Protein AF-A0A942ATY9-F1 (afdb_monomer)

Radius of gyration: 23.4 Å; Cα contacts (8 Å, |Δi|>4): 385; chains: 1; bounding box: 47×31×76 Å

Mean predicted aligned error: 11.95 Å

pLDDT: mean 79.56, std 12.33, range [40.34, 96.56]

Sequence (212 aa):
MYTIIRFAFCIIAAIAVLALCKPVRKWFFALNRGLKLILFVGFCGILPLVLLCVSPESDLVRFKTPEEAYHYLNGHAYDDIIYGADSALALAVTQEGVVSTTLLHGQEAEWYISKPSKSTFSASAAIGEICIDRLSIPEITGSYWSVMDVWGEIGAERSVALNGVAPAFQTSVTFQATGSEGQYWFFYLENVPTEVRLTVDGEDFGNAEVRE

Secondary structure (DSSP, 8-state):
-HHHHHHHHHHHHHHHHHHH-HHHHHHHHHS-HHHHHHHHHIIIIIHHHHHHHS-THHHH--BSSHHHHHHHT-TTS-SEEEE-SSEEEEEEEETTEEEEEEEEEEETTEEEE-S------EEEEEETTEEEEEE--TTSSSEEEEEEESS-SS-TTS-EEETTBPPSEEEEEE-TTTSSEEEEEEEEESS--SEEEEEETTEEEEEEEPP-

Structure (mmCIF, N/CA/C/O backbone):
data_AF-A0A942ATY9-F1
#
_entry.id   AF-A0A942ATY9-F1
#
loop_
_atom_site.group_PDB
_atom_site.id
_atom_site.type_symbol
_atom_site.label_atom_id
_atom_site.label_alt_id
_atom_site.label_comp_id
_atom_site.label_asym_id
_atom_site.label_entity_id
_atom_site.label_seq_id
_atom_site.pdbx_PDB_ins_code
_atom_site.Cartn_x
_atom_site.Cartn_y
_atom_site.Cartn_z
_atom_site.occupancy
_atom_site.B_iso_or_equiv
_atom_site.auth_seq_id
_atom_site.auth_comp_id
_atom_site.auth_asym_id
_atom_site.auth_atom_id
_atom_site.pdbx_PDB_model_num
ATOM 1 N N . MET A 1 1 ? -3.593 13.174 18.519 1.00 40.34 1 MET A N 1
ATOM 2 C CA . MET A 1 1 ? -4.829 13.893 18.921 1.00 40.34 1 MET A CA 1
ATOM 3 C C . MET A 1 1 ? -5.928 12.935 19.397 1.00 40.34 1 MET A C 1
ATOM 5 O O . MET A 1 1 ? -6.457 13.141 20.483 1.00 40.34 1 MET A O 1
ATOM 9 N N . TYR A 1 2 ? -6.200 11.837 18.678 1.00 51.31 2 TYR A N 1
ATOM 10 C CA . TYR A 1 2 ? -7.220 10.836 19.044 1.00 51.31 2 TYR A CA 1
ATOM 11 C C . TYR A 1 2 ? -6.996 10.112 20.389 1.00 51.31 2 TYR A C 1
ATOM 13 O O . TYR A 1 2 ? -7.954 9.867 21.117 1.00 51.31 2 TYR A O 1
ATOM 21 N N . THR A 1 3 ? -5.749 9.842 20.791 1.00 51.06 3 THR A N 1
ATOM 22 C CA . THR A 1 3 ? -5.426 9.164 22.065 1.00 51.06 3 THR A CA 1
ATOM 23 C C . THR A 1 3 ? -5.882 9.943 23.301 1.00 51.06 3 THR A C 1
ATOM 25 O O . THR A 1 3 ? -6.403 9.364 24.252 1.00 51.06 3 THR A O 1
ATOM 28 N N . ILE A 1 4 ? -5.729 11.270 23.276 1.00 58.41 4 ILE A N 1
ATOM 29 C CA . ILE A 1 4 ? -6.122 12.157 24.382 1.00 58.41 4 ILE A CA 1
ATOM 30 C C . ILE A 1 4 ? -7.652 12.212 24.493 1.00 58.41 4 ILE A C 1
ATOM 32 O O . ILE A 1 4 ? -8.192 12.165 25.596 1.00 58.41 4 ILE A O 1
ATOM 36 N N . ILE A 1 5 ? -8.354 12.233 23.354 1.00 62.94 5 ILE A N 1
ATOM 37 C CA . ILE A 1 5 ? -9.824 12.213 23.298 1.00 62.94 5 ILE A CA 1
ATOM 38 C C . ILE A 1 5 ? -10.368 10.880 23.842 1.00 62.94 5 ILE A C 1
ATOM 40 O O . ILE A 1 5 ? -11.276 10.885 24.674 1.00 62.94 5 ILE A O 1
ATOM 44 N N . ARG A 1 6 ? -9.772 9.740 23.456 1.00 58.97 6 ARG A N 1
ATOM 45 C CA . ARG A 1 6 ? -10.136 8.405 23.978 1.00 58.97 6 ARG A CA 1
ATOM 46 C C . ARG A 1 6 ? -9.933 8.302 25.493 1.00 58.97 6 ARG A C 1
ATOM 48 O O . ARG A 1 6 ? -10.795 7.777 26.199 1.00 58.97 6 ARG A O 1
ATOM 55 N N . PHE A 1 7 ? -8.826 8.846 25.999 1.00 66.06 7 PHE A N 1
ATOM 56 C CA . PHE A 1 7 ? -8.532 8.884 27.432 1.00 66.06 7 PHE A CA 1
ATOM 57 C C . PHE A 1 7 ? -9.553 9.733 28.204 1.00 66.06 7 PHE A C 1
ATOM 59 O O . PHE A 1 7 ? -10.095 9.284 29.217 1.00 66.06 7 PHE A O 1
ATOM 66 N N . ALA A 1 8 ? -9.885 10.919 27.686 1.00 67.94 8 ALA A N 1
ATOM 67 C CA . ALA A 1 8 ? -10.899 11.787 28.276 1.00 67.94 8 ALA A CA 1
ATOM 68 C C . ALA A 1 8 ? -12.282 11.114 28.311 1.00 67.94 8 ALA A C 1
ATOM 70 O O . ALA A 1 8 ? -12.947 11.146 29.345 1.00 67.94 8 ALA A O 1
ATOM 71 N N . PHE A 1 9 ? -12.691 10.439 27.230 1.00 71.19 9 PHE A N 1
ATOM 72 C CA . PHE A 1 9 ? -13.975 9.735 27.172 1.00 71.19 9 PHE A CA 1
ATOM 73 C C . PHE A 1 9 ? -14.076 8.609 28.211 1.00 71.19 9 PHE A C 1
ATOM 75 O O . PHE A 1 9 ? -15.081 8.516 28.913 1.00 71.19 9 PHE A O 1
ATOM 82 N N . CYS A 1 10 ? -13.028 7.794 28.376 1.00 70.38 10 CYS A N 1
ATOM 83 C CA . CYS A 1 10 ? -13.026 6.703 29.357 1.00 70.38 10 CYS A CA 1
ATOM 84 C C . CYS A 1 10 ? -13.129 7.215 30.800 1.00 70.38 10 CYS A C 1
ATOM 86 O O . CYS A 1 10 ? -13.866 6.647 31.607 1.00 70.38 10 CYS A O 1
ATOM 88 N N . ILE A 1 11 ? -12.436 8.314 31.117 1.00 74.25 11 ILE A N 1
ATOM 89 C CA . ILE A 1 11 ? -12.531 8.965 32.429 1.00 74.25 11 ILE A CA 1
ATOM 90 C C . ILE A 1 11 ? -13.945 9.507 32.654 1.00 74.25 11 ILE A C 1
ATOM 92 O O . ILE A 1 11 ? -14.532 9.263 33.708 1.00 74.25 11 ILE A O 1
ATOM 96 N N . ILE A 1 12 ? -14.516 10.198 31.664 1.00 77.38 12 ILE A N 1
ATOM 97 C CA . ILE A 1 12 ? -15.872 10.755 31.752 1.00 77.38 12 ILE A CA 1
ATOM 98 C C . ILE A 1 12 ? -16.904 9.636 31.932 1.00 77.38 12 ILE A C 1
ATOM 100 O O . ILE A 1 12 ? -17.754 9.738 32.814 1.00 77.38 12 ILE A O 1
ATOM 104 N N . ALA A 1 13 ? -16.805 8.547 31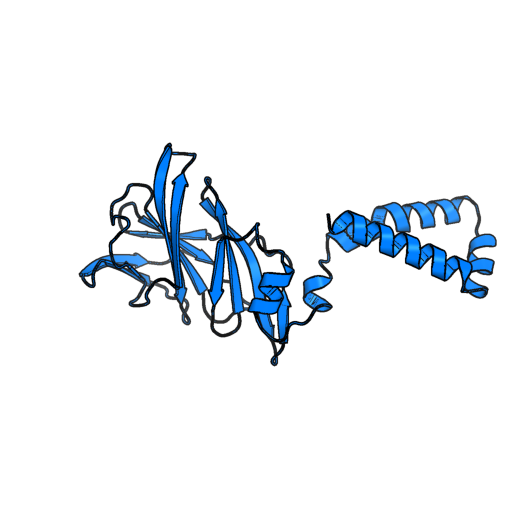.166 1.00 76.88 13 ALA A N 1
ATOM 105 C CA . ALA A 1 13 ? -17.691 7.394 31.283 1.00 76.88 13 ALA A CA 1
ATOM 106 C C . ALA A 1 13 ? -17.577 6.722 32.662 1.00 76.88 13 ALA A C 1
ATOM 108 O O . ALA A 1 13 ? -18.594 6.421 33.285 1.00 76.88 13 ALA A O 1
ATOM 109 N N . ALA A 1 14 ? -16.360 6.549 33.189 1.00 74.38 14 ALA A N 1
ATOM 110 C CA . ALA A 1 14 ? -16.144 5.983 34.520 1.00 74.38 14 ALA A CA 1
ATOM 111 C C . ALA A 1 14 ? -16.734 6.866 35.631 1.00 74.38 14 ALA A C 1
ATOM 113 O O . ALA A 1 14 ? -17.415 6.363 36.529 1.00 74.38 14 ALA A O 1
ATOM 114 N N . ILE A 1 15 ? -16.534 8.186 35.547 1.00 79.75 15 ILE A N 1
ATOM 115 C CA . ILE A 1 15 ? -17.129 9.156 36.476 1.00 79.75 15 ILE A CA 1
ATOM 116 C C . ILE A 1 15 ? -18.658 9.126 36.365 1.00 79.75 15 ILE A C 1
ATOM 118 O O . ILE A 1 15 ? -19.340 9.101 37.390 1.00 79.75 15 ILE A O 1
ATOM 122 N N . ALA A 1 16 ? -19.206 9.072 35.148 1.00 78.88 16 ALA A N 1
ATOM 123 C CA . ALA A 1 16 ? -20.643 9.009 34.909 1.00 78.88 16 ALA A CA 1
ATOM 124 C C . ALA A 1 16 ? -21.263 7.730 35.493 1.00 78.88 16 ALA A C 1
ATOM 126 O O . ALA A 1 16 ? -22.265 7.812 36.201 1.00 78.88 16 ALA A O 1
ATOM 127 N N . VAL A 1 17 ? -20.646 6.561 35.291 1.00 80.25 17 VAL A N 1
ATOM 128 C CA . VAL A 1 17 ? -21.098 5.289 35.883 1.00 80.25 17 VAL A CA 1
ATOM 129 C C . VAL A 1 17 ? -21.047 5.347 37.411 1.00 80.25 17 VAL A C 1
ATOM 131 O O . VAL A 1 17 ? -21.998 4.932 38.076 1.00 80.25 17 VAL A O 1
ATOM 134 N N . LEU A 1 18 ? -19.983 5.915 37.985 1.00 80.06 18 LEU A N 1
ATOM 135 C CA . LEU A 1 18 ? -19.840 6.066 39.434 1.00 80.06 18 LEU A CA 1
ATOM 136 C C . LEU A 1 18 ? -20.859 7.055 40.033 1.00 80.06 18 LEU A C 1
ATOM 138 O O . LEU A 1 18 ? -21.325 6.863 41.159 1.00 80.06 18 LEU A O 1
ATOM 142 N N . ALA A 1 19 ? -21.217 8.106 39.293 1.00 77.56 19 ALA A N 1
ATOM 143 C CA . ALA A 1 19 ? -22.176 9.119 39.721 1.00 77.56 19 ALA A CA 1
ATOM 144 C C . ALA A 1 19 ? -23.634 8.648 39.579 1.00 77.56 19 ALA A C 1
ATOM 146 O O . ALA A 1 19 ? -24.437 8.846 40.496 1.00 77.56 19 ALA A O 1
ATOM 147 N N . LEU A 1 20 ? -23.968 8.013 38.452 1.00 82.56 20 LEU A N 1
ATOM 148 C CA . LEU A 1 20 ? -25.335 7.644 38.078 1.00 82.56 20 LEU A CA 1
ATOM 149 C C . LEU A 1 20 ? -25.753 6.281 38.649 1.00 82.56 20 LEU A C 1
ATOM 151 O O . LEU A 1 20 ? -26.921 6.086 38.994 1.00 82.56 20 LEU A O 1
ATOM 155 N N . CYS A 1 21 ? -24.819 5.341 38.821 1.00 83.38 21 CYS A N 1
ATOM 156 C CA . CYS A 1 21 ? -25.140 3.989 39.265 1.00 83.38 21 CYS A CA 1
ATOM 157 C C . CYS A 1 21 ? -24.983 3.841 40.791 1.00 83.38 21 CYS A C 1
ATOM 159 O O . CYS A 1 21 ? -23.911 3.542 41.323 1.00 83.38 21 CYS A O 1
ATOM 161 N N . LYS A 1 22 ? -26.094 4.021 41.525 1.00 79.00 22 LYS A N 1
ATOM 162 C CA . LYS A 1 22 ? -26.175 3.863 42.996 1.00 79.00 22 LYS A CA 1
ATOM 163 C C . LYS A 1 22 ? -25.501 2.595 43.562 1.00 79.00 22 LYS A C 1
ATOM 165 O O . LYS A 1 22 ? -24.808 2.737 44.575 1.00 79.00 22 LYS A O 1
ATOM 170 N N . PRO A 1 23 ? -25.684 1.382 42.999 1.00 81.94 23 PRO A N 1
ATOM 171 C CA . PRO A 1 23 ? -25.027 0.184 43.529 1.00 81.94 23 PRO A CA 1
ATOM 172 C C . PRO A 1 23 ? -23.502 0.243 43.376 1.00 81.94 23 PRO A C 1
ATOM 174 O O . PRO A 1 23 ? -22.788 -0.042 44.336 1.00 81.94 23 PRO A O 1
ATOM 177 N N . VAL A 1 24 ? -23.006 0.715 42.229 1.00 77.50 24 VAL A N 1
ATOM 178 C CA . VAL A 1 24 ? -21.567 0.883 41.961 1.00 77.50 24 VAL A CA 1
ATOM 179 C C . VAL A 1 24 ? -20.958 1.909 42.911 1.00 77.50 24 VAL A C 1
ATOM 181 O O . VAL A 1 24 ? -19.905 1.671 43.495 1.00 77.50 24 VAL A O 1
ATOM 184 N N . ARG A 1 25 ? -21.661 3.020 43.147 1.00 79.25 25 ARG A N 1
ATOM 185 C CA . ARG A 1 25 ? -21.238 4.054 44.092 1.00 79.25 25 ARG A CA 1
ATOM 186 C C . ARG A 1 25 ? -21.102 3.510 45.514 1.00 79.25 25 ARG A C 1
ATOM 188 O O . ARG A 1 25 ? -20.081 3.733 46.160 1.00 79.25 25 ARG A O 1
ATOM 195 N N . LYS A 1 26 ? -22.117 2.793 46.012 1.00 82.31 26 LYS A N 1
ATOM 196 C CA . LYS A 1 26 ? -22.085 2.188 47.356 1.00 82.31 26 LYS A CA 1
ATOM 197 C C . LYS A 1 26 ? -20.940 1.186 47.491 1.00 82.31 26 LYS A C 1
ATOM 199 O O . LYS A 1 26 ? -20.212 1.237 48.478 1.00 82.31 26 LYS A O 1
ATOM 204 N N . TRP A 1 27 ? -20.765 0.330 46.487 1.00 84.94 27 TRP A N 1
ATOM 205 C CA . TRP A 1 27 ? -19.675 -0.639 46.438 1.00 84.94 27 TRP A CA 1
ATOM 206 C C . TRP A 1 27 ? -18.303 0.048 46.447 1.00 84.94 27 TRP A C 1
ATOM 208 O O . TRP A 1 27 ? -17.463 -0.275 47.283 1.00 84.94 27 TRP A O 1
ATOM 218 N N . PHE A 1 28 ? -18.105 1.070 45.611 1.00 81.31 28 PHE A N 1
ATOM 219 C CA . PHE A 1 28 ? -16.841 1.798 45.538 1.00 81.31 28 PHE A CA 1
ATOM 220 C C . PHE A 1 28 ? -16.492 2.500 46.855 1.00 81.31 28 PHE A C 1
ATOM 222 O O . PHE A 1 28 ? -15.349 2.444 47.305 1.00 81.31 28 PHE A O 1
ATOM 229 N N . PHE A 1 29 ? -17.462 3.134 47.522 1.00 81.25 29 PHE A N 1
ATOM 230 C CA . PHE A 1 29 ? -17.205 3.777 48.813 1.00 81.25 29 PHE A CA 1
ATOM 231 C C . PHE A 1 29 ? -16.896 2.777 49.933 1.00 81.25 29 PHE A C 1
ATOM 233 O O . PHE A 1 29 ? -16.089 3.119 50.800 1.00 81.25 29 PHE A O 1
ATOM 240 N N . ALA A 1 30 ? -17.445 1.560 49.870 1.00 84.94 30 ALA A N 1
ATOM 241 C CA . ALA A 1 30 ? -17.182 0.478 50.820 1.00 84.94 30 ALA A CA 1
ATOM 242 C C . ALA A 1 30 ? -15.783 -0.155 50.679 1.00 84.94 30 ALA A C 1
ATOM 244 O O . ALA A 1 30 ? -15.355 -0.891 51.564 1.00 84.94 30 ALA A O 1
ATOM 245 N N . LEU A 1 31 ? -15.046 0.134 49.601 1.00 85.00 31 LEU A N 1
ATOM 246 C CA . LEU A 1 31 ? -13.696 -0.389 49.403 1.00 85.00 31 LEU A CA 1
ATOM 247 C C . LEU A 1 31 ? -12.657 0.277 50.314 1.00 85.00 31 LEU A C 1
ATOM 249 O O . LEU A 1 31 ? -12.672 1.490 50.561 1.00 85.00 31 LEU A O 1
ATOM 253 N N . ASN A 1 32 ? -11.674 -0.518 50.729 1.00 88.62 32 ASN A N 1
ATOM 254 C CA . ASN A 1 32 ? -10.520 -0.042 51.483 1.00 88.62 32 ASN A CA 1
ATOM 255 C C . ASN A 1 32 ? -9.621 0.841 50.606 1.00 88.62 32 ASN A C 1
ATOM 257 O O . ASN A 1 32 ? -9.591 0.719 49.380 1.00 88.62 32 ASN A O 1
ATOM 261 N N . ARG A 1 33 ? -8.836 1.714 51.248 1.00 81.12 33 ARG A N 1
ATOM 262 C CA . ARG A 1 33 ? -7.971 2.694 50.566 1.00 81.12 33 ARG A CA 1
ATOM 263 C C . ARG A 1 33 ? -7.004 2.039 49.566 1.00 81.12 33 ARG A C 1
ATOM 265 O O . ARG A 1 33 ? -6.818 2.575 48.482 1.00 81.12 33 ARG A O 1
ATOM 272 N N . GLY A 1 34 ? -6.471 0.858 49.898 1.00 83.12 34 GLY A N 1
ATOM 273 C CA . GLY A 1 34 ? -5.605 0.073 49.011 1.00 83.12 34 GLY A CA 1
ATOM 274 C C . GLY A 1 34 ? -6.310 -0.427 47.746 1.00 83.12 34 GLY A C 1
ATOM 275 O O . GLY A 1 34 ? -5.787 -0.246 46.653 1.00 83.12 34 GLY A O 1
ATOM 276 N N . LEU A 1 35 ? -7.532 -0.966 47.857 1.00 82.88 35 LEU A N 1
ATOM 277 C CA . LEU A 1 35 ? -8.297 -1.413 46.682 1.00 82.88 35 LEU A CA 1
ATOM 278 C C . LEU A 1 35 ? -8.746 -0.244 45.796 1.00 82.88 35 LEU A C 1
ATOM 280 O O . LEU A 1 35 ? -8.735 -0.367 44.575 1.00 82.88 35 LEU A O 1
ATOM 284 N N . LYS A 1 36 ? -9.097 0.900 46.397 1.00 81.75 36 LYS A N 1
ATOM 285 C CA . LYS A 1 36 ? -9.396 2.135 45.652 1.00 81.75 36 LYS A CA 1
ATOM 286 C C . LYS A 1 36 ? -8.190 2.598 44.833 1.00 81.75 36 LYS A C 1
ATOM 288 O O . LYS A 1 36 ? -8.356 2.990 43.682 1.00 81.75 36 LYS A O 1
ATOM 293 N N . LEU A 1 37 ? -6.990 2.517 45.412 1.00 80.88 37 LEU A N 1
ATOM 294 C CA . LEU A 1 37 ? -5.747 2.864 44.726 1.00 80.88 37 LEU A CA 1
ATOM 295 C C . LEU A 1 37 ? -5.455 1.897 43.569 1.00 80.88 37 LEU A C 1
ATOM 297 O O . LEU A 1 37 ? -5.129 2.348 42.479 1.00 80.88 37 LEU A O 1
ATOM 301 N N . ILE A 1 38 ? -5.631 0.588 43.776 1.00 82.81 38 ILE A N 1
ATOM 302 C CA . ILE A 1 38 ? -5.441 -0.430 42.728 1.00 82.81 38 ILE A CA 1
ATOM 303 C C . ILE A 1 38 ? -6.417 -0.212 41.569 1.00 82.81 38 ILE A C 1
ATOM 305 O O . ILE A 1 38 ? -6.000 -0.232 40.416 1.00 82.81 38 ILE A O 1
ATOM 309 N N . LEU A 1 39 ? -7.696 0.052 41.857 1.00 81.56 39 LEU A N 1
ATOM 310 C CA . LEU A 1 39 ? -8.684 0.387 40.828 1.00 81.56 39 LEU A CA 1
ATOM 311 C C . LEU A 1 39 ? -8.290 1.646 40.059 1.00 81.56 39 LEU A C 1
ATOM 313 O O . LEU A 1 39 ? -8.361 1.645 38.837 1.00 81.56 39 LEU A O 1
ATOM 317 N N . PHE A 1 40 ? -7.839 2.691 40.756 1.00 78.62 40 PHE A N 1
ATOM 318 C CA . PHE A 1 40 ? -7.373 3.920 40.119 1.00 78.62 40 PHE A CA 1
ATOM 319 C C . PHE A 1 40 ? -6.166 3.667 39.204 1.00 78.62 40 PHE A C 1
ATOM 321 O O . PHE A 1 40 ? -6.166 4.110 38.062 1.00 78.62 40 PHE A O 1
ATOM 328 N N . VAL A 1 41 ? -5.169 2.905 39.661 1.00 78.81 41 VAL A N 1
ATOM 329 C CA . VAL A 1 41 ? -3.989 2.548 38.855 1.00 78.81 41 VAL A CA 1
ATOM 330 C C . VAL A 1 41 ? -4.372 1.655 37.669 1.00 78.81 41 VAL A C 1
ATOM 332 O O . VAL A 1 41 ? -3.873 1.859 36.566 1.00 78.81 41 VAL A O 1
ATOM 335 N N . GLY A 1 42 ? -5.300 0.714 37.847 1.00 77.19 42 GLY A N 1
ATOM 336 C CA . GLY A 1 42 ? -5.816 -0.117 36.759 1.00 77.19 42 GLY A CA 1
ATOM 337 C C . GLY A 1 42 ? -6.552 0.699 35.692 1.00 77.19 42 GLY A C 1
ATOM 338 O O . GLY A 1 42 ? -6.272 0.549 34.505 1.00 77.19 42 GLY A O 1
ATOM 339 N N . PHE A 1 43 ? -7.441 1.607 36.104 1.00 73.56 43 PHE A N 1
ATOM 340 C CA . PHE A 1 43 ? -8.245 2.428 35.190 1.00 73.56 43 PHE A CA 1
ATOM 341 C C . PHE A 1 43 ? -7.444 3.542 34.507 1.00 73.56 43 PHE A C 1
ATOM 343 O O . PHE A 1 43 ? -7.676 3.829 33.337 1.00 73.56 43 PHE A O 1
ATOM 350 N N . CYS A 1 44 ? -6.512 4.172 35.223 1.00 70.06 44 CYS A N 1
ATOM 351 C CA . CYS A 1 44 ? -5.717 5.286 34.703 1.00 70.06 44 CYS A CA 1
ATOM 352 C C . CYS A 1 44 ? -4.401 4.838 34.053 1.00 70.06 44 CYS A C 1
ATOM 354 O O . CYS A 1 44 ? -3.831 5.603 33.284 1.00 70.06 44 CYS A O 1
ATOM 356 N N . GLY A 1 45 ? -3.899 3.641 34.372 1.00 67.75 45 GLY A N 1
ATOM 357 C CA . GLY A 1 45 ? -2.614 3.135 33.883 1.00 67.75 45 GLY A CA 1
ATOM 358 C C . GLY A 1 45 ? -2.749 1.996 32.877 1.00 67.75 45 GLY A C 1
ATOM 359 O O . GLY A 1 45 ? -2.199 2.082 31.785 1.00 67.75 45 GLY A O 1
ATOM 360 N N . ILE A 1 46 ? -3.499 0.942 33.216 1.00 70.12 46 ILE A N 1
ATOM 361 C CA . ILE A 1 46 ? -3.555 -0.293 32.411 1.00 70.12 46 ILE A CA 1
ATOM 362 C C . ILE A 1 46 ? -4.611 -0.198 31.309 1.00 70.12 46 ILE A C 1
ATOM 364 O O . ILE A 1 46 ? -4.323 -0.515 30.159 1.00 70.12 46 ILE A O 1
ATOM 368 N N . LEU A 1 47 ? -5.819 0.272 31.628 1.00 68.69 47 LEU A N 1
ATOM 369 C CA . LEU A 1 47 ? -6.909 0.406 30.655 1.00 68.69 47 LEU A CA 1
ATOM 370 C C . LEU A 1 47 ? -6.527 1.272 29.434 1.00 68.69 47 LEU A C 1
ATOM 372 O O . LEU A 1 47 ? -6.805 0.848 28.314 1.00 68.69 47 LEU A O 1
ATOM 376 N N . PRO A 1 48 ? -5.839 2.423 29.583 1.00 63.53 48 PRO A N 1
ATOM 377 C CA . PRO A 1 48 ? -5.371 3.203 28.439 1.00 63.53 48 PRO A CA 1
ATOM 378 C C . PRO A 1 48 ? -4.317 2.460 27.620 1.00 63.53 48 PRO A C 1
ATOM 380 O O . PRO A 1 48 ? -4.300 2.586 26.404 1.00 63.53 48 PRO A O 1
ATOM 383 N N . LEU A 1 49 ? -3.464 1.666 28.271 1.00 64.06 49 LEU A N 1
ATOM 384 C CA . LEU A 1 49 ? -2.457 0.834 27.612 1.00 64.06 49 LEU A CA 1
ATOM 385 C C . LEU A 1 49 ? -3.111 -0.270 26.769 1.00 64.06 49 LEU A C 1
ATOM 387 O O . LEU A 1 49 ? -2.718 -0.494 25.631 1.00 64.06 49 LEU A O 1
ATOM 391 N N . VAL A 1 50 ? -4.174 -0.894 27.280 1.00 63.47 50 VAL A N 1
ATOM 392 C CA . VAL A 1 50 ? -4.976 -1.879 26.535 1.00 63.47 50 VAL A CA 1
ATOM 393 C C . VAL A 1 50 ? -5.712 -1.221 25.360 1.00 63.47 50 VAL A C 1
ATOM 395 O O . VAL A 1 50 ? -5.706 -1.755 24.254 1.00 63.47 50 VAL A O 1
ATOM 398 N N . LEU A 1 51 ? -6.287 -0.031 25.565 1.00 58.34 51 LEU A N 1
ATOM 399 C CA . LEU A 1 51 ? -6.960 0.754 24.518 1.00 58.34 51 LEU A CA 1
ATOM 400 C C . LEU A 1 51 ? -5.996 1.363 23.481 1.00 58.34 51 LEU A C 1
ATOM 402 O O . LEU A 1 51 ? -6.434 1.780 22.411 1.00 58.34 51 LEU A O 1
ATOM 406 N N . LEU A 1 52 ? -4.698 1.431 23.786 1.00 55.97 52 LEU A N 1
ATOM 407 C CA . LEU A 1 52 ? -3.641 1.733 22.818 1.00 55.97 52 LEU A CA 1
ATOM 408 C C . LEU A 1 52 ? -3.313 0.513 21.946 1.00 55.97 52 LEU A C 1
ATOM 410 O O . LEU A 1 52 ? -3.010 0.679 20.768 1.00 55.97 52 LEU A O 1
ATOM 414 N N . CYS A 1 53 ? -3.381 -0.700 22.505 1.00 53.19 53 CYS A N 1
ATOM 415 C CA . CYS A 1 53 ? -3.095 -1.946 21.786 1.00 53.19 53 CYS A CA 1
ATOM 416 C C . CYS A 1 53 ? -4.253 -2.424 20.894 1.00 53.19 53 CYS A C 1
ATOM 418 O O . CYS A 1 53 ? -4.032 -3.185 19.952 1.00 53.19 53 CYS A O 1
ATOM 420 N N . VAL A 1 54 ? -5.485 -1.999 21.177 1.00 51.66 54 VAL A N 1
ATOM 421 C CA . VAL A 1 54 ? -6.669 -2.329 20.377 1.00 51.66 54 VAL A CA 1
ATOM 422 C C . VAL A 1 54 ? -7.162 -1.045 19.729 1.00 51.66 54 VAL A C 1
ATOM 424 O O . VAL A 1 54 ? -7.769 -0.225 20.410 1.00 51.66 54 VAL A O 1
ATOM 427 N N . SER A 1 55 ? -6.901 -0.844 18.432 1.00 50.28 55 SER A N 1
ATOM 428 C CA . SER A 1 55 ? -7.574 0.238 17.709 1.00 50.28 55 SER A CA 1
ATOM 429 C C . SER A 1 55 ? -9.053 -0.133 17.586 1.00 50.28 55 SER A C 1
ATOM 431 O O . SER A 1 55 ? -9.356 -1.081 16.869 1.00 50.28 55 SER A O 1
ATOM 433 N N . PRO A 1 56 ? -9.984 0.554 18.274 1.00 50.34 56 PRO A N 1
ATOM 434 C CA . PRO A 1 56 ? -11.400 0.198 18.225 1.00 50.34 56 PRO A CA 1
ATOM 435 C C . PRO A 1 56 ? -12.009 0.475 16.845 1.00 50.34 56 PRO A C 1
ATOM 437 O O . PRO A 1 56 ? -13.087 -0.014 16.537 1.00 50.34 56 PRO A O 1
ATOM 440 N N . GLU A 1 57 ? -11.326 1.280 16.027 1.00 50.03 57 GLU A N 1
ATOM 441 C CA . GLU A 1 57 ? -11.772 1.707 14.699 1.00 50.03 57 GLU A CA 1
ATOM 442 C C . GLU A 1 57 ? -11.894 0.548 13.713 1.00 50.03 57 GLU A C 1
ATOM 444 O O . GLU A 1 57 ? -12.766 0.618 12.856 1.00 50.03 57 GLU A O 1
ATOM 449 N N . SER A 1 58 ? -11.115 -0.530 13.877 1.00 53.91 58 SER A N 1
ATOM 450 C CA . SER A 1 58 ? -11.223 -1.702 13.001 1.00 53.91 58 SER A CA 1
ATOM 451 C C . SER A 1 58 ? -12.493 -2.510 13.207 1.00 53.91 58 SER A C 1
ATOM 453 O O . SER A 1 58 ? -12.952 -3.159 12.276 1.00 53.91 58 SER A O 1
ATOM 455 N N . ASP A 1 59 ? -13.076 -2.446 14.407 1.00 54.78 59 ASP A N 1
ATOM 456 C CA . ASP A 1 59 ? -14.173 -3.337 14.793 1.00 54.78 59 ASP A CA 1
ATOM 457 C C . ASP A 1 59 ? -15.488 -2.571 15.040 1.00 54.78 59 ASP A C 1
ATOM 459 O O . ASP A 1 59 ? -16.570 -3.161 14.993 1.00 54.78 59 ASP A O 1
ATOM 463 N N . LEU A 1 60 ? -15.424 -1.260 15.318 1.00 57.84 60 LEU A N 1
ATOM 464 C CA . LEU A 1 60 ? -16.579 -0.446 15.729 1.00 57.84 60 LEU A CA 1
ATOM 465 C C . LEU A 1 60 ? -17.043 0.578 14.691 1.00 57.84 60 LEU A C 1
ATOM 467 O O . LEU A 1 60 ? -18.188 1.025 14.780 1.00 57.84 60 LEU A O 1
ATOM 471 N N . VAL A 1 61 ? -16.189 0.982 13.746 1.00 68.12 61 VAL A N 1
ATOM 472 C CA . VAL A 1 61 ? -16.541 1.990 12.738 1.00 68.12 61 VAL A CA 1
ATOM 473 C C . VAL A 1 61 ? -16.591 1.322 11.374 1.00 68.12 61 VAL A C 1
ATOM 475 O O . VAL A 1 61 ? -15.576 0.888 10.842 1.00 68.12 61 VAL A O 1
ATOM 478 N N . ARG A 1 62 ? -17.806 1.229 10.838 1.00 75.88 62 ARG A N 1
ATOM 479 C CA . ARG A 1 62 ? -18.100 0.652 9.527 1.00 75.88 62 ARG A CA 1
ATOM 480 C C . ARG A 1 62 ? -18.412 1.775 8.555 1.00 75.88 62 ARG A C 1
ATOM 482 O O . ARG A 1 62 ? -19.176 2.685 8.885 1.00 75.88 62 ARG A O 1
ATOM 489 N N . PHE A 1 63 ? -17.837 1.687 7.369 1.00 82.12 63 PHE A N 1
ATOM 490 C CA . PHE A 1 63 ? -18.021 2.635 6.281 1.00 82.12 63 PHE A CA 1
ATOM 491 C C . PHE A 1 63 ? -18.747 1.952 5.129 1.00 82.12 63 PHE A C 1
ATOM 493 O O . PHE A 1 63 ? -18.641 0.738 4.950 1.00 82.12 63 PHE A O 1
ATOM 500 N N . LYS A 1 64 ? -19.500 2.717 4.339 1.00 84.31 64 LYS A N 1
ATOM 501 C CA . LYS A 1 64 ? -20.184 2.152 3.168 1.00 84.31 64 LYS A CA 1
ATOM 502 C C . LYS A 1 64 ? -19.252 2.032 1.976 1.00 84.31 64 LYS A C 1
ATOM 504 O O . LYS A 1 64 ? -19.472 1.184 1.116 1.00 84.31 64 LYS A O 1
ATOM 509 N N . THR A 1 65 ? -18.238 2.889 1.924 1.00 83.81 65 THR A N 1
ATOM 510 C CA . THR A 1 65 ? -17.278 2.942 0.828 1.00 83.81 65 THR A CA 1
ATOM 511 C C . THR A 1 65 ? -15.851 3.101 1.368 1.00 83.81 65 THR A C 1
ATOM 513 O O . THR A 1 65 ? -15.662 3.611 2.481 1.00 83.81 65 THR A O 1
ATOM 516 N N . PRO A 1 66 ? -14.834 2.676 0.601 1.00 82.94 66 PRO A N 1
ATOM 517 C CA . PRO A 1 66 ? -13.433 2.874 0.967 1.00 82.94 66 PRO A CA 1
ATOM 518 C C . PRO A 1 66 ? -13.051 4.361 1.054 1.00 82.94 66 PRO A C 1
ATOM 520 O O . PRO A 1 66 ? -12.220 4.722 1.882 1.00 82.94 66 PRO A O 1
ATOM 523 N N . GLU A 1 67 ? -13.690 5.246 0.282 1.00 84.00 67 GLU A N 1
ATOM 524 C CA . GLU A 1 67 ? -13.452 6.697 0.327 1.00 84.00 67 GLU A CA 1
ATOM 525 C C . GLU A 1 67 ? -13.905 7.302 1.655 1.00 84.00 67 GLU A C 1
ATOM 527 O O . GLU A 1 67 ? -13.216 8.150 2.214 1.00 84.00 67 GLU A O 1
ATOM 532 N N . GLU A 1 68 ? -15.050 6.868 2.191 1.00 81.62 68 GLU A N 1
ATOM 533 C CA . GLU A 1 68 ? -15.510 7.308 3.512 1.00 81.62 68 GLU A CA 1
ATOM 534 C C . GLU A 1 68 ? -14.516 6.889 4.605 1.00 81.62 68 GLU A C 1
ATOM 536 O O . GLU A 1 68 ? -14.182 7.695 5.479 1.00 81.62 68 GLU A O 1
ATOM 541 N N . ALA A 1 69 ? -14.003 5.655 4.524 1.00 79.38 69 ALA A N 1
ATOM 542 C CA . ALA A 1 69 ? -12.976 5.149 5.432 1.00 79.38 69 ALA A CA 1
ATOM 543 C C . ALA A 1 69 ? -11.663 5.941 5.301 1.00 79.38 69 ALA A C 1
ATOM 545 O O . ALA A 1 69 ? -11.070 6.340 6.305 1.00 79.38 69 ALA A O 1
ATOM 546 N N . TYR A 1 70 ? -11.243 6.239 4.072 1.00 78.81 70 TYR A N 1
ATOM 547 C CA . TYR A 1 70 ? -10.069 7.055 3.772 1.00 78.81 70 TYR A CA 1
ATOM 548 C C . TYR A 1 70 ? -10.207 8.493 4.289 1.00 78.81 70 TYR A C 1
ATOM 550 O O . TYR A 1 70 ? -9.327 8.998 4.985 1.00 78.81 70 TYR A O 1
ATOM 558 N N . HIS A 1 71 ? -11.340 9.151 4.039 1.00 78.00 71 HIS A N 1
ATOM 559 C CA . HIS A 1 71 ? -11.605 10.498 4.542 1.00 78.00 71 HIS A CA 1
ATOM 560 C C . HIS A 1 71 ? -11.641 10.551 6.072 1.00 78.00 71 HIS A C 1
ATOM 562 O O . HIS A 1 71 ? -11.182 11.533 6.664 1.00 78.00 71 HIS A O 1
ATOM 568 N N . TYR A 1 72 ? -12.130 9.493 6.724 1.00 76.12 72 TYR A N 1
ATOM 569 C CA . TYR A 1 72 ? -12.114 9.379 8.180 1.00 76.12 72 TYR A CA 1
ATOM 570 C C . TYR A 1 72 ? -10.687 9.349 8.761 1.00 76.12 72 TYR A C 1
ATOM 572 O O . TYR A 1 72 ? -10.467 9.876 9.856 1.00 76.12 72 TYR A O 1
ATOM 580 N N . LEU A 1 73 ? -9.699 8.824 8.023 1.00 73.69 73 LEU A N 1
ATOM 581 C CA . LEU A 1 73 ? -8.283 8.837 8.424 1.00 73.69 73 LEU A CA 1
ATOM 582 C C . LEU A 1 73 ? -7.657 10.249 8.464 1.00 73.69 73 LEU A C 1
ATOM 584 O O . LEU A 1 73 ? -6.594 10.416 9.064 1.00 73.69 73 LEU A O 1
ATOM 588 N N . ASN A 1 74 ? -8.367 11.271 7.965 1.00 65.06 74 ASN A N 1
ATOM 589 C CA . ASN A 1 74 ? -8.028 12.701 7.990 1.00 65.06 74 ASN A CA 1
ATOM 590 C C . ASN A 1 74 ? -6.946 13.103 6.951 1.00 65.06 74 ASN A C 1
ATOM 592 O O . ASN A 1 74 ? -5.756 12.816 7.089 1.00 65.06 74 ASN A O 1
ATOM 596 N N . GLY A 1 75 ? -7.391 13.803 5.900 1.00 52.38 75 GLY A N 1
ATOM 597 C CA . GLY A 1 75 ? -6.781 13.891 4.560 1.00 52.38 75 GLY A CA 1
ATOM 598 C C . GLY A 1 75 ? -5.548 14.780 4.343 1.00 52.38 75 GLY A C 1
ATOM 599 O O . GLY A 1 75 ? -5.510 15.507 3.355 1.00 52.38 75 GLY A O 1
ATOM 600 N N . HIS A 1 76 ? -4.539 14.719 5.219 1.00 55.34 76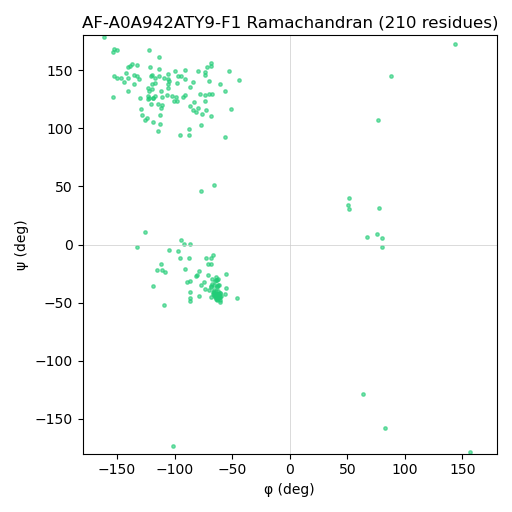 HIS A N 1
ATOM 601 C CA . HIS A 1 76 ? -3.214 15.327 4.961 1.00 55.34 76 HIS A CA 1
ATOM 602 C C . HIS A 1 76 ? -2.019 14.414 5.274 1.00 55.34 76 HIS A C 1
ATOM 604 O O . HIS A 1 76 ? -0.879 14.833 5.104 1.00 55.34 76 HIS A O 1
ATOM 610 N N . ALA A 1 77 ? -2.255 13.200 5.779 1.00 69.44 77 ALA A N 1
ATOM 611 C CA . ALA A 1 77 ? -1.188 12.250 6.106 1.00 69.44 77 ALA A CA 1
ATOM 612 C C . ALA A 1 77 ? -0.929 11.216 4.998 1.00 69.44 77 ALA A C 1
ATOM 614 O O . ALA A 1 77 ? -0.009 10.417 5.135 1.00 69.44 77 ALA A O 1
ATOM 615 N N . TYR A 1 78 ? -1.755 11.220 3.952 1.00 76.62 78 TYR A N 1
ATOM 616 C CA . TYR A 1 78 ? -1.754 10.238 2.875 1.00 76.62 78 TYR A CA 1
ATOM 617 C C . TYR A 1 78 ? -1.756 10.961 1.535 1.00 76.62 78 TYR A C 1
ATOM 619 O O . TYR A 1 78 ? -2.415 11.997 1.401 1.00 76.62 78 TYR A O 1
ATOM 627 N N . ASP A 1 79 ? -1.024 10.407 0.577 1.00 81.56 79 ASP A N 1
ATOM 628 C CA . ASP A 1 79 ? -0.895 10.950 -0.771 1.00 81.56 79 ASP A CA 1
ATOM 629 C C . ASP A 1 79 ? -2.022 10.449 -1.677 1.00 81.56 79 ASP A C 1
ATOM 631 O O . ASP A 1 79 ? -2.585 11.238 -2.431 1.00 81.56 79 ASP A O 1
ATOM 635 N N . ASP A 1 80 ? -2.384 9.163 -1.570 1.00 86.12 80 ASP A N 1
ATOM 636 C CA . ASP A 1 80 ? -3.471 8.565 -2.353 1.00 86.12 80 ASP A CA 1
ATOM 637 C C . ASP A 1 80 ? -3.988 7.240 -1.750 1.00 86.12 80 ASP A C 1
ATOM 639 O O . ASP A 1 80 ? -3.486 6.740 -0.735 1.00 86.12 80 ASP A O 1
ATOM 643 N N . ILE A 1 81 ? -4.999 6.662 -2.399 1.00 86.62 81 ILE A N 1
ATOM 644 C CA . ILE A 1 81 ? -5.586 5.354 -2.126 1.00 86.62 81 ILE A CA 1
ATOM 645 C C . ILE A 1 81 ? -5.460 4.435 -3.350 1.00 86.62 81 ILE A C 1
ATOM 647 O O . ILE A 1 81 ? -5.788 4.807 -4.473 1.00 86.62 81 ILE A O 1
ATOM 651 N N . ILE A 1 82 ? -5.026 3.193 -3.130 1.00 88.81 82 ILE A N 1
ATOM 652 C CA . ILE A 1 82 ? -5.003 2.152 -4.167 1.00 88.81 82 ILE A CA 1
ATOM 653 C C . ILE A 1 82 ? -6.105 1.155 -3.901 1.00 88.81 82 ILE A C 1
ATOM 655 O O . ILE A 1 82 ? -6.181 0.592 -2.815 1.00 88.81 82 ILE A O 1
ATOM 659 N N . TYR A 1 83 ? -6.912 0.879 -4.914 1.00 89.38 83 TYR A N 1
ATOM 660 C CA . TYR A 1 83 ? -8.014 -0.062 -4.815 1.00 89.38 83 TYR A CA 1
ATOM 661 C C . TYR A 1 83 ? -7.587 -1.463 -5.251 1.00 89.38 83 TYR A C 1
ATOM 663 O O . TYR A 1 83 ? -7.059 -1.650 -6.347 1.00 89.38 83 TYR A O 1
ATOM 671 N N . GLY A 1 84 ? -7.840 -2.437 -4.383 1.00 88.38 84 GLY A N 1
ATOM 672 C CA . GLY A 1 84 ? -7.833 -3.859 -4.694 1.00 88.38 84 GLY A CA 1
ATOM 673 C C . GLY A 1 84 ? -9.248 -4.414 -4.877 1.00 88.38 84 GLY A C 1
ATOM 674 O O . GLY A 1 84 ? -10.230 -3.672 -4.878 1.00 88.38 84 GLY A O 1
ATOM 675 N N . ALA A 1 85 ? -9.362 -5.735 -5.027 1.00 86.94 85 ALA A N 1
ATOM 676 C CA . ALA A 1 85 ? -10.649 -6.403 -5.233 1.00 86.94 85 ALA A CA 1
ATOM 677 C C . ALA A 1 85 ? -11.554 -6.356 -3.986 1.00 86.94 85 ALA A C 1
ATOM 679 O O . ALA A 1 85 ? -12.744 -6.061 -4.084 1.00 86.94 85 ALA A O 1
ATOM 680 N N . ASP A 1 86 ? -10.985 -6.640 -2.815 1.00 85.31 86 ASP A N 1
ATOM 681 C CA . ASP A 1 86 ? -11.663 -6.717 -1.513 1.00 85.31 86 ASP A CA 1
ATOM 682 C C . ASP A 1 86 ? -11.008 -5.820 -0.449 1.00 85.31 86 ASP A C 1
ATOM 684 O O . ASP A 1 86 ? -11.302 -5.903 0.744 1.00 85.31 86 ASP A O 1
ATOM 688 N N . SER A 1 87 ? -10.093 -4.956 -0.874 1.00 87.00 87 SER A N 1
ATOM 689 C CA . SER A 1 87 ? -9.327 -4.085 0.004 1.00 87.00 87 SER A CA 1
ATOM 690 C C . SER A 1 87 ? -8.948 -2.792 -0.702 1.00 87.00 87 SER A C 1
ATOM 692 O O . SER A 1 87 ? -9.086 -2.665 -1.915 1.00 87.00 87 SER A O 1
ATOM 694 N N . ALA A 1 88 ? -8.485 -1.816 0.065 1.00 87.81 88 ALA A N 1
ATOM 695 C CA . ALA A 1 88 ? -7.854 -0.621 -0.453 1.00 87.81 88 ALA A CA 1
ATOM 696 C C . ALA A 1 88 ? -6.697 -0.208 0.459 1.00 87.81 88 ALA A C 1
ATOM 698 O O . ALA A 1 88 ? -6.738 -0.410 1.671 1.00 87.81 88 ALA A O 1
ATOM 699 N N . LEU A 1 89 ? -5.653 0.373 -0.113 1.00 85.88 89 LEU A N 1
ATOM 700 C CA . LEU A 1 89 ? -4.436 0.750 0.586 1.00 85.88 89 LEU A CA 1
ATOM 701 C C . LEU A 1 89 ? -4.315 2.268 0.636 1.00 85.88 89 LEU A C 1
ATOM 703 O O . LEU A 1 89 ? -4.179 2.898 -0.408 1.00 85.88 89 LEU A O 1
ATOM 707 N N . ALA A 1 90 ? -4.326 2.851 1.835 1.00 84.88 90 ALA A N 1
ATOM 708 C CA . ALA A 1 90 ? -4.036 4.269 2.009 1.00 84.88 90 ALA A CA 1
ATOM 709 C C . ALA A 1 90 ? -2.513 4.467 2.077 1.00 84.88 90 ALA A C 1
ATOM 711 O O . ALA A 1 90 ? -1.848 3.978 3.000 1.00 84.88 90 ALA A O 1
ATOM 712 N N . LEU A 1 91 ? -1.955 5.170 1.093 1.00 84.06 91 LEU A N 1
ATOM 713 C CA . LEU A 1 91 ? -0.516 5.326 0.914 1.00 84.06 91 LEU A CA 1
ATOM 714 C C . LEU A 1 91 ? 0.010 6.642 1.476 1.00 84.06 91 LEU A C 1
ATOM 716 O O . LEU A 1 91 ? -0.588 7.696 1.282 1.00 84.06 91 LEU A O 1
ATOM 720 N N . ALA A 1 92 ? 1.175 6.566 2.118 1.00 82.38 92 ALA A N 1
A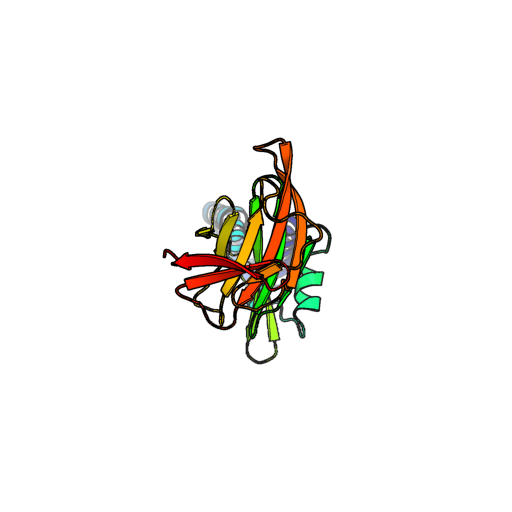TOM 721 C CA . ALA A 1 92 ? 1.989 7.720 2.464 1.00 82.38 92 ALA A CA 1
ATOM 722 C C . ALA A 1 92 ? 3.427 7.473 1.989 1.00 82.38 92 ALA A C 1
ATOM 724 O O . ALA A 1 92 ? 4.107 6.541 2.428 1.00 82.38 92 ALA A O 1
ATOM 725 N N . VAL A 1 93 ? 3.903 8.296 1.069 1.00 81.38 93 VAL A N 1
ATOM 726 C CA . VAL A 1 93 ? 5.254 8.211 0.531 1.00 81.38 93 VAL A CA 1
ATOM 727 C C . VAL A 1 93 ? 6.164 9.090 1.377 1.00 81.38 93 VAL A C 1
ATOM 729 O O . VAL A 1 93 ? 5.878 10.256 1.644 1.00 81.38 93 VAL A O 1
ATOM 732 N N . THR A 1 94 ? 7.279 8.524 1.835 1.00 78.06 94 THR A N 1
ATOM 733 C CA . THR A 1 94 ? 8.254 9.255 2.649 1.00 78.06 94 THR A CA 1
ATOM 734 C C . THR A 1 94 ? 9.570 9.424 1.899 1.00 78.06 94 THR A C 1
ATOM 736 O O . THR A 1 94 ? 9.873 8.688 0.962 1.00 78.06 94 THR A O 1
ATOM 739 N N . GLN A 1 95 ? 10.392 10.376 2.345 1.00 75.25 95 GLN A N 1
ATOM 740 C CA . GLN A 1 95 ? 11.737 10.609 1.799 1.00 75.25 95 GLN A CA 1
ATOM 741 C C . GLN A 1 95 ? 12.729 9.471 2.118 1.00 75.25 95 GLN A C 1
ATOM 743 O O . GLN A 1 95 ? 13.822 9.436 1.551 1.00 75.25 95 GLN A O 1
ATOM 748 N N . GLU A 1 96 ? 12.364 8.554 3.021 1.00 69.81 96 GLU A N 1
ATOM 749 C CA . GLU A 1 96 ? 13.152 7.373 3.397 1.00 69.81 96 GLU A CA 1
ATOM 750 C C . GLU A 1 96 ? 12.733 6.108 2.623 1.00 69.81 96 GLU A C 1
ATOM 752 O O . GLU A 1 96 ? 13.441 5.105 2.678 1.00 69.81 96 GLU A O 1
ATOM 757 N N . GLY A 1 97 ? 11.600 6.135 1.909 1.00 64.56 97 GLY A N 1
ATOM 758 C CA . GLY A 1 97 ? 11.008 4.950 1.284 1.00 64.56 97 GLY A CA 1
ATOM 759 C C . GLY A 1 97 ? 9.475 4.939 1.319 1.00 64.56 97 GLY A C 1
ATOM 760 O O . GLY A 1 97 ? 8.837 5.772 1.975 1.00 64.56 97 GLY A O 1
ATOM 761 N N . VAL A 1 98 ? 8.867 3.966 0.638 1.00 61.00 98 VAL A N 1
ATOM 762 C CA . VAL A 1 98 ? 7.415 3.728 0.697 1.00 61.00 98 VAL A CA 1
ATOM 763 C C . VAL A 1 98 ? 7.019 3.175 2.059 1.00 61.00 98 VAL A C 1
ATOM 765 O O . VAL A 1 98 ? 7.534 2.145 2.496 1.00 61.00 98 VAL A O 1
ATOM 768 N N . VAL A 1 99 ? 6.010 3.785 2.685 1.00 64.25 99 VAL A N 1
ATOM 769 C CA . VAL A 1 99 ? 5.360 3.224 3.869 1.00 64.25 99 VAL A CA 1
ATOM 770 C C . VAL A 1 99 ? 3.849 3.182 3.650 1.00 64.25 99 VAL A C 1
ATOM 772 O O . VAL A 1 99 ? 3.162 4.197 3.645 1.00 64.25 99 VAL A O 1
ATOM 775 N N . SER A 1 100 ? 3.295 1.976 3.536 1.00 64.88 100 SER A N 1
ATOM 776 C CA . SER A 1 100 ? 1.874 1.793 3.829 1.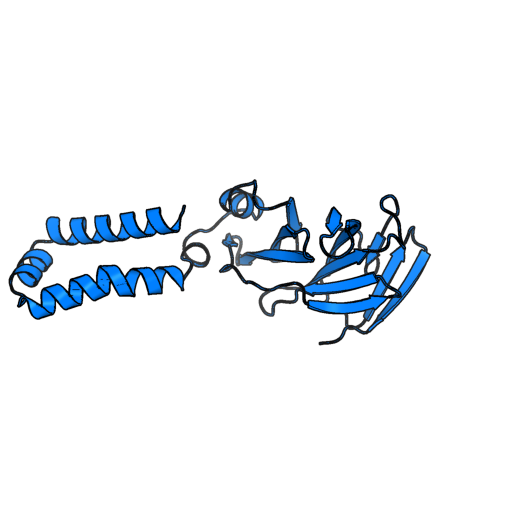00 64.88 100 SER A CA 1
ATOM 777 C C . SER A 1 100 ? 1.659 2.021 5.322 1.00 64.88 100 SER A C 1
ATOM 779 O O . SER A 1 100 ? 2.377 1.449 6.148 1.00 64.88 100 SER A O 1
ATOM 781 N N . THR A 1 101 ? 0.692 2.860 5.687 1.00 65.44 101 THR A N 1
ATOM 782 C CA . THR A 1 101 ? 0.389 3.102 7.105 1.00 65.44 101 THR A CA 1
ATOM 783 C C . THR A 1 101 ? -0.935 2.476 7.538 1.00 65.44 101 THR A C 1
ATOM 785 O O . THR A 1 101 ? -1.076 2.162 8.724 1.00 65.44 101 THR A O 1
ATOM 788 N N . THR A 1 102 ? -1.869 2.236 6.600 1.00 76.06 102 THR A N 1
ATOM 789 C CA . THR A 1 102 ? -3.197 1.683 6.900 1.00 76.06 102 THR A CA 1
ATOM 790 C C . THR A 1 102 ? -3.800 0.917 5.716 1.00 76.06 102 THR A C 1
ATOM 792 O O . THR A 1 102 ? -3.956 1.463 4.624 1.00 76.06 102 THR 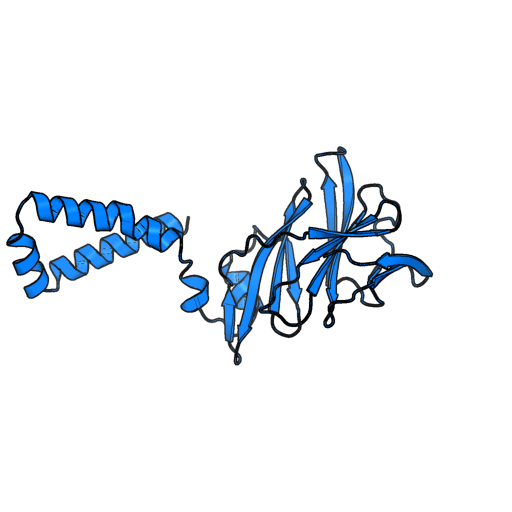A O 1
ATOM 795 N N . LEU A 1 103 ? -4.212 -0.330 5.956 1.00 76.81 103 LEU A N 1
ATOM 796 C CA . LEU A 1 103 ? -5.032 -1.113 5.034 1.00 76.81 103 LEU A CA 1
ATOM 797 C C . LEU A 1 103 ? -6.521 -0.891 5.348 1.00 76.81 103 LEU A C 1
ATOM 799 O O . LEU A 1 103 ? -6.931 -0.776 6.502 1.00 76.81 103 LEU A O 1
ATOM 803 N N . LEU A 1 104 ? -7.347 -0.827 4.315 1.00 80.19 104 LEU A N 1
ATOM 804 C CA . LEU A 1 104 ? -8.801 -0.785 4.393 1.00 80.19 104 LEU A CA 1
ATOM 805 C C . LEU A 1 104 ? -9.319 -2.107 3.839 1.00 80.19 104 LEU A C 1
ATOM 807 O O . LEU A 1 104 ? -8.960 -2.492 2.730 1.00 80.19 104 LEU A O 1
ATOM 811 N N . HIS A 1 105 ? -10.153 -2.810 4.587 1.00 78.00 105 HIS A N 1
ATOM 812 C CA . HIS A 1 105 ? -10.736 -4.068 4.128 1.00 78.00 105 HIS A CA 1
ATOM 813 C C . HIS A 1 105 ? -12.223 -3.892 3.851 1.00 78.00 105 HIS A C 1
ATOM 8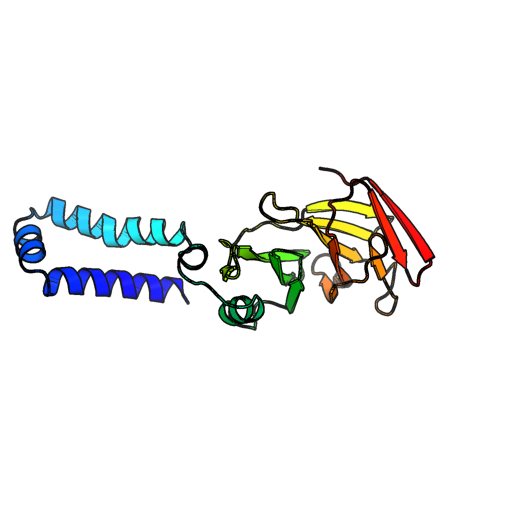15 O O . HIS A 1 105 ? -12.918 -3.204 4.603 1.00 78.00 105 HIS A O 1
ATOM 821 N N . GLY A 1 106 ? -12.708 -4.563 2.812 1.00 72.75 106 GLY A N 1
ATOM 822 C CA . GLY A 1 106 ? -14.125 -4.779 2.571 1.00 72.75 106 GLY A CA 1
ATOM 823 C C . GLY A 1 106 ? -14.544 -6.164 3.064 1.00 72.75 106 GLY A C 1
ATOM 824 O O . GLY A 1 106 ? -14.013 -7.174 2.612 1.00 72.75 106 GLY A O 1
ATOM 825 N N . GLN A 1 107 ? -15.534 -6.233 3.955 1.00 71.06 107 GLN A N 1
ATOM 826 C CA . GLN A 1 107 ? -16.193 -7.482 4.343 1.00 71.06 107 GLN A CA 1
ATOM 827 C C . GLN A 1 107 ? -17.710 -7.305 4.256 1.00 71.06 107 GLN A C 1
ATOM 829 O O . GLN A 1 107 ? -18.273 -6.395 4.855 1.00 71.06 107 GLN A O 1
ATOM 834 N N . GLU A 1 108 ? -18.384 -8.190 3.512 1.00 62.72 108 GLU A N 1
ATOM 835 C CA . GLU A 1 108 ? -19.855 -8.311 3.503 1.00 62.72 108 GLU A CA 1
ATOM 836 C C . GLU A 1 108 ? -20.613 -6.982 3.260 1.00 62.72 108 GLU A C 1
ATOM 838 O O . GLU A 1 108 ? -21.661 -6.734 3.852 1.00 62.72 108 GLU A O 1
ATOM 843 N N . ALA A 1 109 ? -20.101 -6.151 2.342 1.00 65.19 109 ALA A N 1
ATOM 844 C CA . ALA A 1 109 ? -20.617 -4.824 1.960 1.00 65.19 109 ALA A CA 1
ATOM 845 C C . ALA A 1 109 ? -20.343 -3.662 2.937 1.00 65.19 109 ALA A C 1
ATOM 847 O O . ALA A 1 109 ? -20.846 -2.558 2.723 1.00 65.19 109 ALA A O 1
ATOM 848 N N . GLU A 1 110 ? -19.510 -3.871 3.954 1.00 76.44 110 GLU A N 1
ATOM 849 C CA . GLU A 1 110 ? -19.008 -2.812 4.828 1.00 76.44 110 GLU A CA 1
ATOM 850 C C . GLU A 1 110 ? -17.481 -2.736 4.765 1.00 76.44 110 GLU A C 1
ATOM 852 O O . GLU A 1 110 ? -16.784 -3.739 4.613 1.00 76.44 110 GLU A O 1
ATOM 857 N N . TRP A 1 111 ? -16.961 -1.520 4.883 1.00 77.38 111 TRP A N 1
ATOM 858 C CA . TRP A 1 111 ? -15.535 -1.235 4.891 1.00 77.38 111 TRP A CA 1
ATOM 859 C C . TRP A 1 111 ? -15.071 -0.910 6.302 1.00 77.38 111 TRP A C 1
ATOM 861 O O . TRP A 1 111 ? -15.763 -0.211 7.047 1.00 77.38 111 TRP A O 1
ATOM 871 N N . TYR A 1 112 ? -13.889 -1.390 6.664 1.00 75.38 112 TYR A N 1
ATOM 872 C CA . TYR A 1 112 ? -13.270 -1.121 7.954 1.00 75.38 112 TYR A CA 1
ATOM 873 C C . TYR A 1 112 ? -11.798 -0.767 7.784 1.00 75.38 112 TYR A C 1
ATOM 875 O O . TYR A 1 112 ? -11.091 -1.269 6.909 1.00 75.38 112 TYR A O 1
ATOM 883 N N . ILE A 1 113 ? -11.339 0.124 8.654 1.00 74.25 113 ILE A N 1
ATOM 884 C CA . ILE A 1 113 ? -9.932 0.484 8.760 1.00 74.25 113 ILE A CA 1
ATOM 885 C C . ILE A 1 113 ? -9.248 -0.669 9.483 1.00 74.25 113 ILE A C 1
ATOM 887 O O . ILE A 1 113 ? -9.518 -0.884 10.664 1.00 74.25 113 ILE A O 1
ATOM 891 N N . SER A 1 114 ? -8.375 -1.427 8.818 1.00 66.69 114 SER A N 1
ATOM 892 C CA . SER A 1 114 ? -7.572 -2.428 9.518 1.00 66.69 114 SER A CA 1
ATOM 893 C C . SER A 1 114 ? -6.863 -1.739 10.687 1.00 66.69 114 SER A C 1
ATOM 895 O O . SER A 1 114 ? -6.509 -0.558 10.605 1.00 66.69 114 SER A O 1
ATOM 897 N N . LYS A 1 115 ? -6.593 -2.457 11.790 1.00 58.94 115 LYS A N 1
ATOM 898 C CA . LYS A 1 115 ? -5.576 -1.978 12.752 1.00 58.94 115 LYS A CA 1
ATOM 899 C C . LYS A 1 115 ? -4.378 -1.489 11.937 1.00 58.94 115 LYS A C 1
ATOM 901 O O . LYS A 1 115 ? -4.121 -2.165 10.941 1.00 58.94 115 LYS A O 1
ATOM 906 N N . PRO A 1 116 ? -3.689 -0.388 12.307 1.00 53.03 116 PRO A N 1
ATOM 907 C CA . PRO A 1 116 ? -2.554 0.120 11.544 1.00 53.03 116 PRO A CA 1
ATOM 908 C C . PRO A 1 116 ? -1.543 -1.010 11.419 1.00 53.03 116 PRO A C 1
ATOM 910 O O . PRO A 1 116 ? -0.749 -1.283 12.325 1.00 53.03 116 PRO A O 1
ATOM 913 N N . SER A 1 117 ? -1.665 -1.756 10.330 1.00 47.84 117 SER A N 1
ATOM 914 C CA . SER A 1 117 ? -0.780 -2.824 9.993 1.00 47.84 117 SER A CA 1
ATOM 915 C C . SER A 1 117 ? 0.383 -2.021 9.486 1.00 47.84 117 SER A C 1
ATOM 917 O O . SER A 1 117 ? 0.345 -1.452 8.400 1.00 47.84 117 SER A O 1
ATOM 919 N N . LYS A 1 118 ? 1.408 -1.904 10.325 1.00 51.06 118 LYS A N 1
ATOM 920 C CA . LYS A 1 118 ? 2.739 -1.516 9.874 1.00 51.06 118 LYS A CA 1
ATOM 921 C C . LYS A 1 118 ? 3.284 -2.625 8.968 1.00 51.06 118 LYS A C 1
ATOM 923 O O . LYS A 1 118 ? 4.329 -3.200 9.245 1.00 51.06 118 LYS A O 1
ATOM 928 N N . SER A 1 119 ? 2.514 -3.025 7.972 1.00 56.34 119 SER A N 1
ATOM 929 C CA . SER A 1 119 ? 2.910 -3.945 6.942 1.00 56.34 119 SER A CA 1
ATOM 930 C C . SER A 1 119 ? 3.545 -3.051 5.893 1.00 56.34 119 SER A C 1
ATOM 932 O O . SER A 1 119 ? 2.903 -2.342 5.124 1.00 56.34 119 SER A O 1
ATOM 934 N N . THR A 1 120 ? 4.860 -2.962 6.021 1.00 68.81 120 THR A N 1
ATOM 935 C CA . THR A 1 120 ? 5.713 -2.241 5.096 1.00 68.81 120 THR A CA 1
ATOM 936 C C . THR A 1 120 ? 5.823 -3.052 3.820 1.00 68.81 120 THR A C 1
ATOM 938 O O . THR A 1 120 ? 5.811 -4.284 3.860 1.00 68.81 120 THR A O 1
ATOM 941 N N . PHE A 1 121 ? 5.970 -2.360 2.700 1.00 78.25 121 PHE A N 1
ATOM 942 C CA . PHE A 1 121 ? 6.443 -3.000 1.487 1.00 78.25 121 PHE A CA 1
ATOM 943 C C . PHE A 1 121 ? 7.792 -3.668 1.780 1.00 78.25 121 PHE A C 1
ATOM 945 O O . PHE A 1 121 ? 8.657 -3.086 2.438 1.00 78.25 121 PHE A O 1
ATOM 952 N N . SER A 1 122 ? 7.932 -4.924 1.369 1.00 81.06 122 SER A N 1
ATOM 953 C CA . SER A 1 122 ? 9.157 -5.700 1.535 1.00 81.06 122 SER A CA 1
ATOM 954 C C . SER A 1 122 ? 9.792 -5.955 0.180 1.00 81.06 122 SER A C 1
ATOM 956 O O . SER A 1 122 ? 9.108 -6.422 -0.738 1.00 81.06 122 SER A O 1
ATOM 958 N N . ALA A 1 123 ? 11.098 -5.700 0.082 1.00 80.81 123 ALA A N 1
ATOM 959 C CA . ALA A 1 123 ? 11.888 -5.989 -1.108 1.00 80.81 123 ALA A CA 1
ATOM 960 C C . ALA A 1 123 ? 11.677 -7.427 -1.565 1.00 80.81 123 ALA A C 1
ATOM 962 O O . ALA A 1 123 ? 11.972 -8.373 -0.837 1.00 80.81 123 ALA A O 1
ATOM 963 N N . SER A 1 124 ? 11.125 -7.562 -2.767 1.00 83.31 124 SER A N 1
ATOM 964 C CA . SER A 1 124 ? 10.660 -8.838 -3.305 1.00 83.31 124 SER A CA 1
ATOM 965 C C . SER A 1 124 ? 11.402 -9.213 -4.580 1.00 83.31 124 SER A C 1
ATOM 967 O O . SER A 1 124 ? 11.704 -10.385 -4.789 1.00 83.31 124 SER A O 1
ATOM 969 N N . ALA A 1 125 ? 11.747 -8.231 -5.410 1.00 90.00 125 ALA A N 1
ATOM 970 C CA . ALA A 1 125 ? 12.508 -8.428 -6.634 1.00 90.00 125 ALA A CA 1
ATOM 971 C C . ALA A 1 125 ? 13.310 -7.168 -7.001 1.00 90.00 125 ALA A C 1
ATOM 973 O O . ALA A 1 125 ? 13.112 -6.093 -6.434 1.00 90.00 125 ALA A O 1
ATOM 974 N N . ALA A 1 126 ? 14.222 -7.310 -7.961 1.00 90.06 126 ALA A N 1
ATOM 975 C CA . ALA A 1 126 ? 14.928 -6.193 -8.578 1.00 90.06 126 ALA A CA 1
ATOM 976 C C . ALA A 1 126 ? 15.158 -6.487 -10.064 1.00 90.06 126 ALA A C 1
ATOM 978 O O . ALA A 1 126 ? 15.489 -7.620 -10.421 1.00 90.06 126 ALA A O 1
ATOM 979 N N . ILE A 1 127 ? 14.995 -5.471 -10.911 1.00 89.50 127 ILE A N 1
ATOM 980 C CA . ILE A 1 127 ? 15.282 -5.528 -12.350 1.00 89.50 127 ILE A CA 1
ATOM 981 C C . ILE A 1 127 ? 16.248 -4.383 -12.647 1.00 89.50 127 ILE A C 1
ATOM 983 O O . ILE A 1 127 ? 15.856 -3.222 -12.603 1.00 89.50 127 ILE A O 1
ATOM 987 N N . GLY A 1 128 ? 17.521 -4.698 -12.899 1.00 87.12 128 GLY A N 1
ATOM 988 C CA . GLY A 1 128 ? 18.562 -3.665 -12.944 1.00 87.12 128 GLY A CA 1
ATOM 989 C C . GLY A 1 128 ? 18.728 -3.000 -11.575 1.00 87.12 128 GLY A C 1
ATOM 990 O O . GLY A 1 128 ? 18.875 -3.704 -10.572 1.00 87.12 128 GLY A O 1
ATOM 991 N N . GLU A 1 129 ? 18.683 -1.668 -11.530 1.00 86.81 129 GLU A N 1
ATOM 992 C CA . GLU A 1 129 ? 18.712 -0.892 -10.279 1.00 86.81 129 GLU A CA 1
ATOM 993 C C . GLU A 1 129 ? 17.311 -0.521 -9.760 1.00 86.81 129 GLU A C 1
ATOM 995 O O . GLU A 1 129 ? 17.181 0.161 -8.741 1.00 86.81 129 GLU A O 1
ATOM 1000 N N . ILE A 1 130 ? 16.256 -1.000 -10.426 1.00 89.81 130 ILE A N 1
ATOM 1001 C CA . ILE A 1 130 ? 14.868 -0.760 -10.034 1.00 89.81 130 ILE A CA 1
ATOM 1002 C C . ILE A 1 130 ? 14.469 -1.758 -8.951 1.00 89.81 130 ILE A C 1
ATOM 1004 O O . ILE A 1 130 ? 14.494 -2.979 -9.154 1.00 89.81 130 ILE A O 1
ATOM 1008 N N . CYS A 1 131 ? 14.046 -1.230 -7.806 1.00 89.88 131 CYS A N 1
ATOM 1009 C CA . CYS A 1 131 ? 13.543 -2.025 -6.694 1.00 89.88 131 CYS A CA 1
ATOM 1010 C C . CYS A 1 131 ? 12.049 -2.297 -6.870 1.00 89.88 131 CYS A C 1
ATOM 1012 O O . CYS A 1 131 ? 11.276 -1.393 -7.193 1.00 89.88 131 CYS A O 1
ATOM 1014 N N . ILE A 1 132 ? 11.642 -3.542 -6.629 1.00 92.06 132 ILE A N 1
ATOM 1015 C CA . ILE A 1 132 ? 10.245 -3.961 -6.679 1.00 92.06 132 ILE A CA 1
ATOM 1016 C C . ILE A 1 132 ? 9.888 -4.577 -5.331 1.00 92.06 132 ILE A C 1
ATOM 1018 O O . ILE A 1 132 ? 10.312 -5.689 -4.989 1.00 92.06 132 ILE A O 1
ATOM 1022 N N . ASP A 1 133 ? 9.078 -3.852 -4.574 1.00 90.44 133 ASP A N 1
ATOM 1023 C CA . ASP A 1 133 ? 8.634 -4.275 -3.258 1.00 90.44 133 ASP A CA 1
ATOM 1024 C C . ASP A 1 133 ? 7.175 -4.731 -3.315 1.00 90.44 133 ASP A C 1
ATOM 1026 O O . ASP A 1 133 ? 6.351 -4.198 -4.064 1.00 90.44 133 ASP A O 1
ATOM 1030 N N . ARG A 1 134 ? 6.847 -5.721 -2.488 1.00 89.56 134 ARG A N 1
ATOM 1031 C CA . ARG A 1 134 ? 5.507 -6.298 -2.377 1.00 89.56 134 ARG A CA 1
ATOM 1032 C C . ARG A 1 134 ? 4.957 -6.061 -0.984 1.00 89.56 134 ARG A C 1
ATOM 1034 O O . ARG A 1 134 ? 5.665 -6.201 0.011 1.00 89.56 134 ARG A O 1
ATOM 1041 N N . LEU A 1 135 ? 3.661 -5.809 -0.925 1.00 87.31 135 LEU A N 1
ATOM 1042 C CA . LEU A 1 135 ? 2.841 -5.901 0.267 1.00 87.31 135 LEU A CA 1
ATOM 1043 C C . LEU A 1 135 ? 1.766 -6.967 0.020 1.00 87.31 135 LEU A C 1
ATOM 1045 O O . LEU A 1 135 ? 0.810 -6.754 -0.726 1.00 87.31 135 LEU A O 1
ATOM 1049 N N . SER A 1 136 ? 1.947 -8.129 0.646 1.00 79.12 136 SER A N 1
ATOM 1050 C CA . SER A 1 136 ? 0.999 -9.244 0.609 1.00 79.12 136 SER A CA 1
ATOM 1051 C C . SER A 1 136 ? 0.529 -9.531 2.026 1.00 79.12 136 SER A C 1
ATOM 1053 O O . SER A 1 136 ? 1.348 -9.720 2.925 1.00 79.12 136 SER A O 1
ATOM 1055 N N . ILE A 1 137 ? -0.783 -9.550 2.231 1.00 77.31 137 ILE A N 1
ATOM 1056 C CA . ILE A 1 137 ? -1.407 -9.763 3.538 1.00 77.31 137 ILE A CA 1
ATOM 1057 C C . ILE A 1 137 ? -2.344 -10.971 3.386 1.00 77.31 137 ILE A C 1
ATOM 1059 O O . ILE A 1 137 ? -3.130 -10.983 2.442 1.00 77.31 137 ILE A O 1
ATOM 1063 N N . PRO A 1 138 ? -2.252 -12.012 4.237 1.00 74.25 138 PRO A N 1
ATOM 1064 C CA . PRO A 1 138 ? -3.068 -13.224 4.092 1.00 74.25 138 PRO A CA 1
ATOM 1065 C C . PRO A 1 138 ? -4.584 -12.980 4.041 1.00 74.25 138 PRO A C 1
ATOM 1067 O O . PRO A 1 138 ? -5.326 -13.804 3.515 1.00 74.25 138 PRO A O 1
ATOM 1070 N N . GLU A 1 139 ? -5.040 -11.872 4.618 1.00 75.00 139 GLU A N 1
ATOM 1071 C CA . GLU A 1 139 ? -6.442 -11.490 4.758 1.00 75.00 139 GLU A CA 1
ATOM 1072 C C . GLU A 1 139 ? -7.024 -10.719 3.558 1.00 75.00 139 GLU A C 1
ATOM 1074 O O . GLU A 1 139 ? -8.188 -10.326 3.622 1.00 75.00 139 GLU A O 1
ATOM 1079 N N . ILE A 1 140 ? -6.250 -10.470 2.496 1.00 78.75 140 ILE A N 1
ATOM 1080 C CA . ILE A 1 140 ? -6.732 -9.802 1.276 1.00 78.75 140 ILE A CA 1
ATOM 1081 C C . ILE A 1 140 ? -6.533 -10.679 0.047 1.00 78.75 140 ILE A C 1
ATOM 1083 O O . ILE A 1 140 ? -5.598 -11.478 -0.034 1.00 78.75 140 ILE A O 1
ATOM 1087 N N . THR A 1 141 ? -7.386 -10.478 -0.949 1.00 85.12 141 THR A N 1
ATOM 1088 C CA . THR A 1 141 ? -7.184 -11.054 -2.273 1.00 85.12 141 THR A CA 1
ATOM 1089 C C . THR A 1 141 ? -6.136 -10.229 -3.017 1.00 85.12 141 THR A C 1
ATOM 1091 O O . THR A 1 141 ? -6.246 -9.005 -3.114 1.00 85.12 141 THR A O 1
ATOM 1094 N N . GLY A 1 142 ? -5.121 -10.890 -3.570 1.00 88.62 142 GLY A N 1
ATOM 1095 C CA . GLY A 1 142 ? -4.071 -10.250 -4.362 1.00 88.62 142 GLY A CA 1
ATOM 1096 C C . GLY A 1 142 ? -2.947 -9.615 -3.544 1.00 88.62 142 GLY A C 1
ATOM 1097 O O . GLY A 1 142 ? -2.651 -10.016 -2.420 1.00 88.62 142 GLY A O 1
ATOM 1098 N N . SER A 1 143 ? -2.246 -8.663 -4.157 1.00 90.19 143 SER A N 1
ATOM 1099 C CA . SER A 1 143 ? -1.063 -8.023 -3.573 1.00 90.19 143 SER A CA 1
ATOM 1100 C C . SER A 1 143 ? -0.860 -6.608 -4.102 1.00 90.19 143 SER A C 1
ATOM 1102 O O . SER A 1 143 ? -1.111 -6.327 -5.275 1.00 90.19 143 SER A O 1
ATOM 1104 N N . TYR A 1 144 ? -0.369 -5.727 -3.236 1.00 91.56 144 TYR A N 1
ATOM 1105 C CA . TYR A 1 144 ? 0.047 -4.382 -3.615 1.00 91.56 144 TYR A CA 1
ATOM 1106 C C . TYR A 1 144 ? 1.544 -4.375 -3.907 1.00 91.56 144 TYR A C 1
ATOM 1108 O O . TYR A 1 144 ? 2.316 -5.071 -3.245 1.00 91.56 144 TYR A O 1
ATOM 1116 N N . TRP A 1 145 ? 1.960 -3.574 -4.879 1.00 92.62 145 TRP A N 1
ATOM 1117 C CA . TRP A 1 145 ? 3.347 -3.501 -5.324 1.00 92.62 145 TRP A CA 1
ATOM 1118 C C . TRP A 1 145 ? 3.801 -2.057 -5.446 1.00 92.62 145 TRP A C 1
ATOM 1120 O O . TRP A 1 145 ? 3.019 -1.199 -5.855 1.00 92.62 145 TRP A O 1
ATOM 1130 N N . SER A 1 146 ? 5.066 -1.809 -5.129 1.00 91.81 146 SER A N 1
ATOM 1131 C CA . SER A 1 146 ? 5.741 -0.550 -5.423 1.00 91.81 146 SER A CA 1
ATOM 1132 C C . SER A 1 146 ? 6.973 -0.814 -6.274 1.00 91.81 146 SER A C 1
ATOM 1134 O O . SER A 1 146 ? 7.838 -1.605 -5.903 1.00 91.81 146 SER A O 1
ATOM 1136 N N . VAL A 1 147 ? 7.048 -0.134 -7.411 1.00 92.50 147 VAL A N 1
ATOM 1137 C CA . VAL A 1 147 ? 8.234 -0.068 -8.263 1.00 92.50 147 VAL A CA 1
ATOM 1138 C C . VAL A 1 147 ? 8.910 1.264 -7.979 1.00 92.50 147 VAL A C 1
ATOM 1140 O O . VAL A 1 147 ? 8.271 2.313 -8.076 1.00 92.50 147 VAL A O 1
ATOM 1143 N N . MET A 1 148 ? 10.181 1.209 -7.596 1.00 90.06 148 MET A N 1
ATOM 1144 C CA . MET A 1 148 ? 10.969 2.361 -7.180 1.00 90.06 148 MET A CA 1
ATOM 1145 C C . MET A 1 148 ? 12.194 2.517 -8.077 1.00 90.06 148 MET A C 1
ATOM 1147 O O . MET A 1 148 ? 13.053 1.636 -8.125 1.00 90.06 148 MET A O 1
ATOM 1151 N N . ASP A 1 149 ? 12.288 3.673 -8.728 1.00 89.50 149 ASP A N 1
ATOM 1152 C CA . ASP A 1 149 ? 13.436 4.083 -9.536 1.00 89.50 149 ASP A CA 1
ATOM 1153 C C . ASP A 1 149 ? 14.114 5.290 -8.876 1.00 89.50 149 ASP A C 1
ATOM 1155 O O . ASP A 1 149 ? 13.664 6.431 -9.000 1.00 89.50 149 ASP A O 1
ATOM 1159 N N . VAL A 1 150 ? 15.181 5.024 -8.117 1.00 83.44 150 VAL A N 1
ATOM 1160 C CA . VAL A 1 150 ? 15.940 6.055 -7.382 1.00 83.44 150 VAL A CA 1
ATOM 1161 C C . VAL A 1 150 ? 16.923 6.793 -8.294 1.00 83.44 150 VAL A C 1
ATOM 1163 O O . VAL A 1 150 ? 17.276 7.940 -8.016 1.00 83.44 150 VAL A O 1
ATOM 1166 N N . TRP A 1 151 ? 17.378 6.140 -9.364 1.00 82.94 151 TRP A N 1
ATOM 1167 C CA . TRP A 1 151 ? 18.481 6.612 -10.206 1.00 82.94 151 TRP A CA 1
ATOM 1168 C C . TRP A 1 151 ? 18.020 7.191 -11.547 1.00 82.94 151 TRP A C 1
ATOM 1170 O O . TRP A 1 151 ? 18.831 7.758 -12.279 1.00 82.94 151 TRP A O 1
ATOM 1180 N N . GLY A 1 152 ? 16.720 7.117 -11.841 1.00 82.81 152 GLY A N 1
ATOM 1181 C CA . GLY A 1 152 ? 16.113 7.686 -13.038 1.00 82.81 152 GLY A CA 1
ATOM 1182 C C . GLY A 1 152 ? 16.360 6.851 -14.293 1.00 82.81 152 GLY A C 1
ATOM 1183 O O . GLY A 1 152 ? 16.467 7.422 -15.379 1.00 82.81 152 GLY A O 1
ATOM 1184 N N . GLU A 1 153 ? 16.469 5.525 -14.162 1.00 84.75 153 GLU A N 1
ATOM 1185 C CA . GLU A 1 153 ? 16.653 4.612 -15.299 1.00 84.75 153 GLU A CA 1
ATOM 1186 C C . GLU A 1 153 ? 15.459 4.632 -16.268 1.00 84.75 153 GLU A C 1
ATOM 1188 O O . GLU A 1 153 ? 15.640 4.549 -17.485 1.00 84.75 153 GLU A O 1
ATOM 1193 N N . ILE A 1 154 ? 14.240 4.764 -15.741 1.00 85.56 154 ILE A N 1
ATOM 1194 C CA . ILE A 1 154 ? 13.005 4.785 -16.530 1.00 85.56 154 ILE A CA 1
ATOM 1195 C C . ILE A 1 154 ? 12.721 6.218 -17.001 1.00 85.56 154 ILE A C 1
ATOM 1197 O O . ILE A 1 154 ? 12.494 6.465 -18.188 1.00 85.56 154 ILE A O 1
ATOM 1201 N N . GLY A 1 155 ? 12.783 7.180 -16.080 1.00 79.75 155 GLY A N 1
ATOM 1202 C CA . GLY A 1 155 ? 12.375 8.567 -16.305 1.00 79.75 155 GLY A CA 1
ATOM 1203 C C . GLY A 1 155 ? 10.882 8.809 -16.036 1.00 79.75 155 GLY A C 1
ATOM 1204 O O . GLY A 1 155 ? 10.034 7.961 -16.295 1.00 79.75 155 GLY A O 1
ATOM 1205 N N . ALA A 1 156 ? 10.556 9.996 -15.515 1.00 78.31 156 ALA A N 1
ATOM 1206 C CA . ALA A 1 156 ? 9.249 10.308 -14.918 1.00 78.31 156 ALA A CA 1
ATOM 1207 C C . ALA A 1 156 ? 8.048 10.267 -15.885 1.00 78.31 156 ALA A C 1
ATOM 1209 O O . ALA A 1 156 ? 6.937 9.951 -15.473 1.00 78.31 156 ALA A O 1
ATOM 1210 N N . GLU A 1 157 ? 8.264 10.577 -17.164 1.00 84.62 157 GLU A N 1
ATOM 1211 C CA . GLU A 1 157 ? 7.191 10.738 -18.164 1.00 84.62 157 GLU A CA 1
ATOM 1212 C C . GLU A 1 157 ? 6.869 9.445 -18.934 1.00 84.62 157 GLU A C 1
ATOM 1214 O O . GLU A 1 157 ? 6.035 9.445 -19.841 1.00 84.62 157 GLU A O 1
ATOM 1219 N N . ARG A 1 158 ? 7.564 8.343 -18.633 1.00 88.94 158 ARG A N 1
ATOM 1220 C CA . ARG A 1 158 ? 7.362 7.071 -19.333 1.00 88.94 158 ARG A CA 1
ATOM 1221 C C . ARG A 1 158 ? 6.133 6.337 -18.813 1.00 88.94 158 ARG A C 1
ATOM 1223 O O . ARG A 1 158 ? 5.814 6.379 -17.626 1.00 88.94 158 ARG A O 1
ATOM 1230 N N . SER A 1 159 ? 5.492 5.575 -19.692 1.00 92.44 159 SER A N 1
ATOM 1231 C CA . SER A 1 159 ? 4.420 4.668 -19.296 1.00 92.44 159 SER A CA 1
ATOM 1232 C C . SER A 1 159 ? 5.014 3.395 -18.705 1.00 92.44 159 SER A C 1
ATOM 1234 O O . SER A 1 159 ? 5.711 2.659 -19.394 1.00 92.44 159 SER A O 1
ATOM 1236 N N . VAL A 1 160 ? 4.730 3.115 -17.436 1.00 96.00 160 VAL A N 1
ATOM 1237 C CA . VAL A 1 160 ? 5.193 1.901 -16.754 1.00 96.00 160 VAL A CA 1
ATOM 1238 C C . VAL A 1 160 ? 4.029 0.932 -16.588 1.00 96.00 160 VAL A C 1
ATOM 1240 O O . VAL A 1 160 ? 2.908 1.352 -16.313 1.00 96.00 160 VAL A O 1
ATOM 1243 N N . ALA A 1 161 ? 4.276 -0.367 -16.735 1.00 96.56 161 ALA A N 1
ATOM 1244 C CA . ALA A 1 161 ? 3.324 -1.398 -16.340 1.00 96.56 161 ALA A CA 1
ATOM 1245 C C . ALA A 1 161 ? 4.033 -2.590 -15.689 1.00 96.56 161 ALA A C 1
ATOM 1247 O O . ALA A 1 161 ? 5.124 -2.984 -16.105 1.00 96.56 161 ALA A O 1
ATOM 1248 N N . LEU A 1 162 ? 3.384 -3.177 -14.684 1.00 96.19 162 LEU A N 1
ATOM 1249 C CA . LEU A 1 162 ? 3.848 -4.362 -13.968 1.00 96.19 162 LEU A CA 1
ATOM 1250 C C . LEU A 1 162 ? 2.929 -5.536 -14.313 1.00 96.19 162 LEU A C 1
ATOM 1252 O O . LEU A 1 162 ? 1.719 -5.461 -14.116 1.00 96.19 162 LEU A O 1
ATOM 1256 N N . ASN A 1 163 ? 3.480 -6.605 -14.885 1.00 95.75 163 ASN A N 1
ATOM 1257 C CA . ASN A 1 163 ? 2.732 -7.751 -15.420 1.00 95.75 163 ASN A CA 1
ATOM 1258 C C . ASN A 1 163 ? 1.596 -7.331 -16.378 1.00 95.75 163 ASN A C 1
ATOM 1260 O O . ASN A 1 163 ? 0.547 -7.971 -16.438 1.00 95.75 163 ASN A O 1
ATOM 1264 N N . GLY A 1 164 ? 1.807 -6.247 -17.133 1.00 94.00 164 GLY A N 1
ATOM 1265 C CA . GLY A 1 164 ? 0.818 -5.681 -18.057 1.00 94.00 164 GLY A CA 1
ATOM 1266 C C . GLY A 1 164 ? -0.264 -4.812 -17.402 1.00 94.00 164 GLY A C 1
ATOM 1267 O O . GLY A 1 164 ? -1.176 -4.371 -18.098 1.00 94.00 164 GLY A O 1
ATOM 1268 N N . VAL A 1 165 ? -0.172 -4.544 -16.097 1.00 95.75 165 VAL A N 1
ATOM 1269 C CA . VAL A 1 165 ? -1.090 -3.672 -15.351 1.00 95.75 165 VAL A CA 1
ATOM 1270 C C . VAL A 1 165 ? -0.469 -2.285 -15.195 1.00 95.75 165 VAL A C 1
ATOM 1272 O O . VAL A 1 165 ? 0.666 -2.157 -14.740 1.00 95.75 165 VAL A O 1
ATOM 1275 N N . ALA A 1 166 ? -1.208 -1.244 -15.582 1.00 95.38 166 ALA A N 1
ATOM 1276 C CA . ALA A 1 166 ? -0.802 0.149 -15.397 1.00 95.38 166 ALA A CA 1
ATOM 1277 C C . ALA A 1 166 ? -0.804 0.539 -13.903 1.00 95.38 166 ALA A C 1
ATOM 1279 O O . ALA A 1 166 ? -1.560 -0.048 -13.124 1.00 95.38 166 ALA A O 1
ATOM 1280 N N . PRO A 1 167 ? 0.008 1.525 -13.484 1.00 94.06 167 PRO A N 1
ATOM 1281 C CA . PRO A 1 167 ? 0.019 1.994 -12.108 1.00 94.06 167 PRO A CA 1
ATOM 1282 C C . PRO A 1 167 ? -1.349 2.548 -11.719 1.00 94.06 167 PRO A C 1
ATOM 1284 O O . PRO A 1 167 ? -1.975 3.291 -12.473 1.00 94.06 167 PRO A O 1
ATOM 1287 N N . ALA A 1 168 ? -1.785 2.210 -10.511 1.00 92.31 168 ALA A N 1
ATOM 1288 C CA . ALA A 1 168 ? -2.934 2.841 -9.878 1.00 92.31 168 ALA A CA 1
ATOM 1289 C C . ALA A 1 168 ? -2.584 4.250 -9.378 1.00 92.31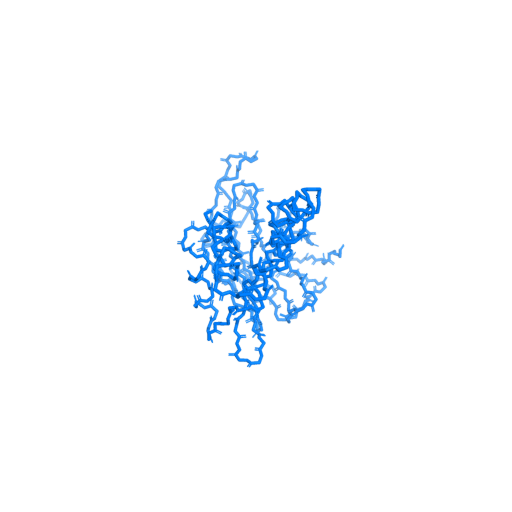 168 ALA A C 1
ATOM 1291 O O . ALA A 1 168 ? -3.432 5.135 -9.394 1.00 92.31 168 ALA A O 1
ATOM 1292 N N . PHE A 1 169 ? -1.330 4.452 -8.962 1.00 91.00 169 PHE A N 1
ATOM 1293 C CA . PHE A 1 169 ? -0.815 5.732 -8.490 1.00 91.00 169 PHE A CA 1
ATOM 1294 C C . PHE A 1 169 ? 0.662 5.894 -8.871 1.00 91.00 169 PHE A C 1
ATOM 1296 O O . PHE A 1 169 ? 1.423 4.923 -8.848 1.00 91.00 169 PHE A O 1
ATOM 1303 N N . GLN A 1 170 ? 1.067 7.119 -9.210 1.00 91.50 170 GLN A N 1
ATOM 1304 C CA . GLN A 1 170 ? 2.447 7.489 -9.522 1.00 91.50 170 GLN A CA 1
ATOM 1305 C C . GLN A 1 170 ? 2.800 8.797 -8.813 1.00 91.50 170 GLN A C 1
ATOM 1307 O O . GLN A 1 170 ? 2.005 9.736 -8.808 1.00 91.50 170 GLN A O 1
ATOM 1312 N N . THR A 1 171 ? 4.006 8.873 -8.253 1.00 89.88 171 THR A N 1
ATOM 1313 C CA . THR A 1 171 ? 4.518 10.100 -7.631 1.00 89.88 171 THR A CA 1
ATOM 1314 C C . THR A 1 171 ? 6.044 10.155 -7.662 1.00 89.88 171 THR A C 1
ATOM 1316 O O . THR A 1 171 ? 6.704 9.138 -7.883 1.00 89.88 171 THR A O 1
ATOM 1319 N N . SER A 1 172 ? 6.604 11.336 -7.407 1.00 89.00 172 SER A N 1
ATOM 1320 C CA . SER A 1 172 ? 8.040 11.551 -7.257 1.00 89.00 172 SER A CA 1
ATOM 1321 C C . SER A 1 172 ? 8.376 12.124 -5.886 1.00 89.00 172 SER A C 1
ATOM 1323 O O . SER A 1 172 ? 7.619 12.907 -5.307 1.00 89.00 172 SER A O 1
ATOM 1325 N N . VAL A 1 173 ? 9.528 11.728 -5.344 1.00 87.06 173 VAL A N 1
ATOM 1326 C CA . VAL A 1 173 ? 10.058 12.301 -4.102 1.00 87.06 173 VAL A CA 1
ATOM 1327 C C . VAL A 1 173 ? 11.566 12.470 -4.184 1.00 87.06 173 VAL A C 1
ATOM 1329 O O . VAL A 1 173 ? 12.270 11.716 -4.854 1.00 87.06 173 VAL A O 1
ATOM 1332 N N . THR A 1 174 ? 12.087 13.441 -3.441 1.00 87.62 174 THR A N 1
ATOM 1333 C CA . THR A 1 174 ? 13.527 13.553 -3.209 1.00 87.62 174 THR A CA 1
ATOM 1334 C C . THR A 1 174 ? 13.940 12.595 -2.097 1.00 87.62 174 THR A C 1
ATOM 1336 O O . THR A 1 174 ? 13.549 12.773 -0.942 1.00 87.62 174 THR A O 1
ATOM 1339 N N . PHE A 1 175 ? 14.741 11.588 -2.436 1.00 81.56 175 PHE A N 1
ATOM 1340 C CA . PHE A 1 175 ? 15.223 10.596 -1.481 1.00 81.56 175 PHE A CA 1
ATOM 1341 C C . PHE A 1 175 ? 16.286 11.193 -0.566 1.00 81.56 175 PHE A C 1
ATOM 1343 O O . PHE A 1 175 ? 17.291 11.729 -1.031 1.00 81.56 175 PHE A O 1
ATOM 1350 N N . GLN A 1 176 ? 16.120 11.044 0.747 1.00 82.12 176 GLN A N 1
ATOM 1351 C CA . GLN A 1 176 ? 17.068 11.593 1.717 1.00 82.12 176 GLN A CA 1
ATOM 1352 C C . GLN A 1 176 ? 18.453 10.934 1.6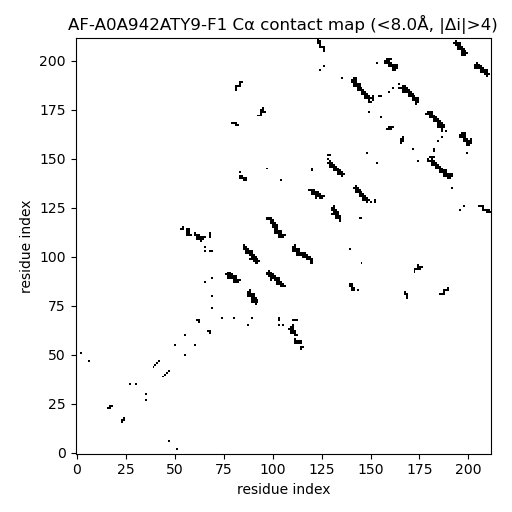18 1.00 82.12 176 GLN A C 1
ATOM 1354 O O . GLN A 1 176 ? 19.466 11.589 1.861 1.00 82.12 176 GLN A O 1
ATOM 1359 N N . ALA A 1 177 ? 18.506 9.652 1.242 1.00 75.88 177 ALA A N 1
ATOM 1360 C CA . ALA A 1 177 ? 19.752 8.896 1.134 1.00 75.88 177 ALA A CA 1
ATOM 1361 C C . ALA A 1 177 ? 20.659 9.379 -0.012 1.00 75.88 177 ALA A C 1
ATOM 1363 O O . ALA A 1 177 ? 21.880 9.378 0.135 1.00 75.88 177 ALA A O 1
ATOM 1364 N N . THR A 1 178 ? 20.076 9.793 -1.141 1.00 80.38 178 THR A N 1
ATOM 1365 C CA . THR A 1 178 ? 20.819 10.163 -2.360 1.00 80.38 178 THR A CA 1
ATOM 1366 C C . THR A 1 178 ? 20.740 11.655 -2.684 1.00 80.38 178 THR A C 1
ATOM 1368 O O . THR A 1 178 ? 21.532 12.150 -3.482 1.00 80.38 178 THR A O 1
ATOM 1371 N N . GLY A 1 179 ? 19.783 12.381 -2.101 1.00 80.94 179 GLY A N 1
ATOM 1372 C CA . GLY A 1 179 ? 19.460 13.764 -2.458 1.00 80.94 179 GLY A CA 1
ATOM 1373 C C . GLY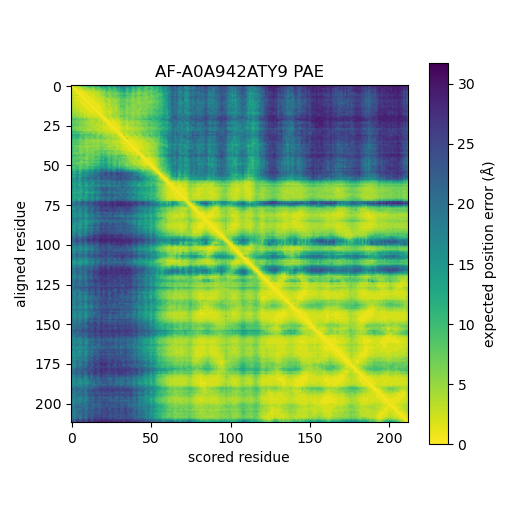 A 1 179 ? 18.870 13.922 -3.864 1.00 80.94 179 GLY A C 1
ATOM 1374 O O . GLY A 1 179 ? 18.703 15.052 -4.317 1.00 80.94 179 GLY A O 1
ATOM 1375 N N . SER A 1 180 ? 18.580 12.817 -4.557 1.00 81.81 180 SER A N 1
ATOM 1376 C CA . SER A 1 180 ? 18.073 12.802 -5.932 1.00 81.81 180 SER A CA 1
ATOM 1377 C C . SER A 1 180 ? 16.558 12.604 -5.948 1.00 81.81 180 SER A C 1
ATOM 1379 O O . SER A 1 180 ? 15.995 11.977 -5.047 1.00 81.81 180 SER A O 1
ATOM 1381 N N . GLU A 1 181 ? 15.890 13.165 -6.955 1.00 86.19 181 GLU A N 1
ATOM 1382 C CA . GLU A 1 181 ? 14.482 12.872 -7.222 1.00 86.19 181 GLU A CA 1
ATOM 1383 C C . GLU A 1 181 ? 14.374 11.473 -7.827 1.00 86.19 181 GLU A C 1
ATOM 1385 O O . GLU A 1 181 ? 14.996 11.197 -8.850 1.00 86.19 181 GLU A O 1
ATOM 1390 N N . GLY A 1 182 ? 13.592 10.606 -7.192 1.00 86.81 182 GLY A N 1
ATOM 1391 C CA . GLY A 1 182 ? 13.248 9.304 -7.743 1.00 86.81 182 GLY A CA 1
ATOM 1392 C C . GLY A 1 182 ? 11.740 9.143 -7.877 1.00 86.81 182 GLY A C 1
ATOM 1393 O O . GLY A 1 182 ? 10.954 9.953 -7.373 1.00 86.81 182 GLY A O 1
ATOM 1394 N N . GLN A 1 183 ? 11.352 8.101 -8.600 1.00 90.00 183 GLN A N 1
ATOM 1395 C CA . GLN A 1 183 ? 9.980 7.855 -9.024 1.00 90.00 183 GLN A CA 1
ATOM 1396 C C . GLN A 1 183 ? 9.410 6.613 -8.347 1.00 90.00 183 GLN A C 1
ATOM 1398 O O . GLN A 1 183 ? 10.111 5.618 -8.136 1.00 90.00 183 GLN A O 1
ATOM 1403 N N . TYR A 1 184 ? 8.116 6.680 -8.052 1.00 90.19 184 TYR A N 1
ATOM 1404 C CA . TYR A 1 184 ? 7.330 5.568 -7.556 1.00 90.19 184 TYR A CA 1
ATOM 1405 C C . TYR A 1 184 ? 6.141 5.298 -8.456 1.00 90.19 184 TYR A C 1
ATOM 1407 O O . TYR A 1 184 ? 5.373 6.205 -8.780 1.00 90.19 184 TYR A O 1
ATOM 1415 N N . TRP A 1 185 ? 5.937 4.019 -8.746 1.00 93.25 185 TRP A N 1
ATOM 1416 C CA . TRP A 1 185 ? 4.715 3.505 -9.340 1.00 93.25 185 TRP A CA 1
ATOM 1417 C C . TRP A 1 185 ? 4.134 2.441 -8.434 1.00 93.25 185 TRP A C 1
ATOM 1419 O O . TRP A 1 185 ? 4.837 1.525 -8.002 1.00 93.25 185 TRP A O 1
ATOM 1429 N N . PHE A 1 186 ? 2.842 2.546 -8.168 1.00 93.06 186 PHE A N 1
ATOM 1430 C CA . PHE A 1 186 ? 2.150 1.618 -7.304 1.00 93.06 186 PHE A CA 1
ATOM 1431 C C . PHE A 1 186 ? 1.070 0.855 -8.049 1.00 93.06 186 PHE A C 1
ATOM 1433 O O . PHE A 1 186 ? 0.314 1.423 -8.837 1.00 93.06 186 PHE A O 1
ATOM 1440 N N . PHE A 1 187 ? 0.977 -0.436 -7.757 1.00 94.06 187 PHE A N 1
ATOM 1441 C CA . PHE A 1 187 ? 0.111 -1.367 -8.465 1.00 94.06 187 PHE A CA 1
ATOM 1442 C C . PHE A 1 187 ? -0.674 -2.220 -7.478 1.00 94.06 187 PHE A C 1
ATOM 1444 O O . PHE A 1 187 ? -0.224 -2.491 -6.363 1.00 94.06 187 PHE A O 1
ATOM 1451 N N . TYR A 1 188 ? -1.821 -2.704 -7.934 1.00 93.56 188 TYR A N 1
ATOM 1452 C CA . TYR A 1 188 ? -2.510 -3.835 -7.337 1.00 93.56 188 TYR A CA 1
ATOM 1453 C C . TYR A 1 188 ? -2.559 -4.964 -8.366 1.00 93.56 188 TYR A C 1
ATOM 1455 O O . TYR A 1 188 ? -2.981 -4.750 -9.504 1.00 93.56 188 TYR A O 1
ATOM 1463 N N . LEU A 1 189 ? -2.120 -6.156 -7.968 1.00 94.25 189 LEU A N 1
ATOM 1464 C CA . LEU A 1 189 ? -2.207 -7.368 -8.774 1.00 94.25 189 LEU A CA 1
ATOM 1465 C C . LEU A 1 189 ? -3.150 -8.355 -8.079 1.00 94.25 189 LEU A C 1
ATOM 1467 O O . LEU A 1 189 ? -2.904 -8.759 -6.942 1.00 94.25 189 LEU A O 1
ATOM 1471 N N . GLU A 1 190 ? -4.219 -8.751 -8.774 1.00 90.56 190 GLU A N 1
ATOM 1472 C CA . GLU A 1 190 ? -5.253 -9.660 -8.250 1.00 90.56 190 GLU A CA 1
ATOM 1473 C C . GLU A 1 190 ? -4.693 -11.050 -7.917 1.00 90.56 190 GLU A C 1
ATOM 1475 O O . GLU A 1 190 ? -5.061 -11.660 -6.917 1.00 90.56 190 GLU A O 1
ATOM 1480 N N . ASN A 1 191 ? -3.742 -11.527 -8.721 1.00 87.25 191 ASN A N 1
ATOM 1481 C CA . ASN A 1 191 ? -2.953 -12.713 -8.411 1.00 87.25 191 ASN A CA 1
ATOM 1482 C C . ASN A 1 191 ? -1.625 -12.281 -7.794 1.00 87.25 191 ASN A C 1
ATOM 1484 O O . ASN A 1 191 ? -1.059 -11.275 -8.212 1.00 87.25 191 ASN A O 1
ATOM 1488 N N . VAL A 1 192 ? -1.104 -13.059 -6.844 1.00 84.81 192 VAL A N 1
ATOM 1489 C CA . VAL A 1 192 ? 0.247 -12.857 -6.301 1.00 84.81 192 VAL A CA 1
ATOM 1490 C C . VAL A 1 192 ? 1.232 -13.620 -7.191 1.00 84.81 192 VAL A C 1
ATOM 1492 O O . VAL A 1 192 ? 1.324 -14.843 -7.065 1.00 84.81 192 VAL A O 1
ATOM 1495 N N . PRO A 1 193 ? 1.929 -12.960 -8.134 1.00 88.25 193 PRO A N 1
ATOM 1496 C CA . PRO A 1 193 ? 2.820 -13.670 -9.033 1.00 88.25 193 PRO A CA 1
ATOM 1497 C C . PRO A 1 193 ? 4.084 -14.154 -8.312 1.00 88.25 193 PRO A C 1
ATOM 1499 O O . PRO A 1 193 ? 4.557 -13.533 -7.360 1.00 88.25 193 PRO A O 1
ATOM 1502 N N . THR A 1 194 ? 4.664 -15.241 -8.820 1.00 89.88 194 THR A N 1
ATOM 1503 C CA . THR A 1 194 ? 6.009 -15.718 -8.449 1.00 89.88 194 THR A CA 1
ATOM 1504 C C . THR A 1 194 ? 7.109 -15.068 -9.294 1.00 89.88 194 THR A C 1
ATOM 1506 O O . THR A 1 194 ? 8.287 -15.189 -8.978 1.00 89.88 194 THR A O 1
ATOM 1509 N N . GLU A 1 195 ? 6.730 -14.377 -10.369 1.00 92.81 195 GLU A N 1
ATOM 1510 C CA . GLU A 1 195 ? 7.616 -13.649 -11.273 1.00 92.81 195 GLU A CA 1
ATOM 1511 C C . GLU A 1 195 ? 6.958 -12.330 -11.690 1.00 92.81 195 GLU A C 1
ATOM 1513 O O . GLU A 1 195 ? 5.788 -12.293 -12.090 1.00 92.81 195 GLU A O 1
ATOM 1518 N N . VAL A 1 196 ? 7.715 -11.242 -11.609 1.00 94.94 196 VAL A N 1
ATOM 1519 C CA . VAL A 1 196 ? 7.280 -9.922 -12.060 1.00 94.94 196 VAL A CA 1
ATOM 1520 C C . VAL A 1 196 ? 7.974 -9.545 -13.362 1.00 94.94 196 VAL A C 1
ATOM 1522 O O . VAL A 1 196 ? 9.170 -9.768 -13.524 1.00 94.94 196 VAL A O 1
ATOM 1525 N N . ARG A 1 197 ? 7.218 -8.953 -14.284 1.00 96.31 197 ARG A N 1
ATOM 1526 C CA . ARG A 1 197 ? 7.683 -8.405 -15.557 1.00 96.31 197 ARG A CA 1
ATOM 1527 C C . ARG A 1 197 ? 7.392 -6.916 -15.593 1.00 96.31 197 ARG A C 1
ATOM 1529 O O . ARG A 1 197 ? 6.241 -6.511 -15.429 1.00 96.31 197 ARG A O 1
ATOM 1536 N N . LEU A 1 198 ? 8.420 -6.122 -15.850 1.00 96.38 198 LEU A N 1
ATOM 1537 C CA . LEU A 1 198 ? 8.315 -4.680 -15.988 1.00 96.38 198 LEU A CA 1
ATOM 1538 C C . LEU A 1 198 ? 8.346 -4.313 -17.470 1.00 96.38 198 LEU A C 1
ATOM 1540 O O . LEU A 1 198 ? 9.251 -4.717 -18.199 1.00 96.38 198 LEU A O 1
ATOM 1544 N N . THR A 1 199 ? 7.367 -3.531 -17.910 1.00 96.50 199 THR A N 1
ATOM 1545 C CA . THR A 1 199 ? 7.348 -2.960 -19.260 1.00 96.50 199 THR A CA 1
ATOM 1546 C C . THR A 1 199 ? 7.334 -1.442 -19.193 1.00 96.50 199 THR A C 1
ATOM 1548 O O . THR A 1 199 ? 6.597 -0.876 -18.384 1.00 96.50 199 THR A O 1
ATOM 1551 N N . VAL A 1 200 ? 8.109 -0.799 -20.064 1.00 95.38 200 VAL A N 1
ATOM 1552 C CA . VAL A 1 200 ? 8.223 0.660 -20.180 1.00 95.38 200 VAL A CA 1
ATOM 1553 C C . VAL A 1 200 ? 7.876 1.055 -21.613 1.00 95.38 200 VAL A C 1
ATOM 1555 O O . VAL A 1 200 ? 8.431 0.505 -22.557 1.00 95.38 200 VAL A O 1
ATOM 1558 N N . ASP A 1 201 ? 6.913 1.959 -21.786 1.00 94.81 201 ASP A N 1
ATOM 1559 C CA . ASP A 1 201 ? 6.326 2.350 -23.077 1.00 94.81 201 ASP A CA 1
ATOM 1560 C C . ASP A 1 201 ? 5.852 1.155 -23.930 1.00 94.81 201 ASP A C 1
ATOM 1562 O O . ASP A 1 201 ? 5.852 1.190 -25.160 1.00 94.81 201 ASP A O 1
ATOM 1566 N N . GLY A 1 202 ? 5.431 0.075 -23.265 1.00 91.00 202 GLY A N 1
ATOM 1567 C CA . GLY A 1 202 ? 5.005 -1.172 -23.904 1.00 91.00 202 GLY A CA 1
ATOM 1568 C C . GLY A 1 202 ? 6.147 -2.092 -24.353 1.00 91.00 202 GLY A C 1
ATOM 1569 O O . GLY A 1 202 ? 5.872 -3.193 -24.831 1.00 91.00 202 GLY A O 1
ATOM 1570 N N . GLU A 1 203 ? 7.406 -1.690 -24.173 1.00 94.69 203 GLU A N 1
ATOM 1571 C CA . GLU A 1 203 ? 8.580 -2.528 -24.412 1.00 94.69 203 GLU A CA 1
ATOM 1572 C C . GLU A 1 203 ? 8.984 -3.287 -23.146 1.00 94.69 203 GLU A C 1
ATOM 1574 O O . GLU A 1 203 ? 8.758 -2.838 -22.022 1.00 94.69 203 GLU A O 1
ATOM 1579 N N . ASP A 1 204 ? 9.566 -4.471 -23.328 1.00 93.88 204 ASP A N 1
ATOM 1580 C CA . ASP A 1 204 ? 10.032 -5.300 -22.220 1.00 93.88 204 ASP A CA 1
ATOM 1581 C C . ASP A 1 204 ? 11.288 -4.693 -21.600 1.00 93.88 204 ASP A C 1
ATOM 1583 O O . ASP A 1 204 ? 12.324 -4.602 -22.260 1.00 93.88 204 ASP A O 1
ATOM 1587 N N . PHE A 1 205 ? 11.195 -4.283 -20.337 1.00 93.50 205 PHE A N 1
ATOM 1588 C CA . PHE A 1 205 ? 12.338 -3.766 -19.591 1.00 93.50 205 PHE A CA 1
ATOM 1589 C C . PHE A 1 205 ? 13.083 -4.902 -18.880 1.00 93.50 205 PHE A C 1
ATOM 1591 O O . PHE A 1 205 ? 14.306 -4.874 -18.754 1.00 93.50 205 PHE A O 1
ATOM 1598 N N . GLY A 1 206 ? 12.354 -5.936 -18.453 1.00 94.50 206 GLY A N 1
ATOM 1599 C CA . GLY A 1 206 ? 12.922 -7.140 -17.863 1.00 94.50 206 GLY A CA 1
ATOM 1600 C C . GLY A 1 206 ? 11.944 -7.884 -16.963 1.00 94.50 206 GLY A C 1
ATOM 1601 O O . GLY A 1 206 ? 10.790 -7.491 -16.773 1.00 94.50 206 GLY A O 1
ATOM 1602 N N . ASN A 1 207 ? 12.435 -8.971 -16.379 1.00 95.50 207 ASN A N 1
ATOM 1603 C CA . ASN A 1 207 ? 11.700 -9.840 -15.474 1.00 95.50 207 ASN A CA 1
ATOM 1604 C C . ASN A 1 207 ? 12.564 -10.270 -14.282 1.00 95.50 207 ASN A C 1
ATOM 1606 O O . ASN A 1 207 ? 13.792 -10.319 -14.369 1.00 95.50 207 ASN A O 1
ATOM 1610 N N . ALA A 1 208 ? 11.918 -10.584 -13.160 1.00 94.25 208 ALA A N 1
ATOM 1611 C CA . ALA A 1 208 ? 12.583 -11.079 -11.963 1.00 94.25 208 ALA A CA 1
ATOM 1612 C C . ALA A 1 208 ? 11.681 -12.017 -11.153 1.00 94.25 208 ALA A C 1
ATOM 1614 O O . ALA A 1 208 ? 10.476 -11.796 -11.021 1.00 94.25 208 ALA A O 1
ATOM 1615 N N . GLU A 1 209 ? 12.287 -13.050 -10.568 1.00 93.88 209 GLU A N 1
ATOM 1616 C CA . GLU A 1 209 ? 11.617 -13.923 -9.604 1.00 93.88 209 GLU A CA 1
ATOM 1617 C C . GLU A 1 209 ? 11.366 -13.189 -8.281 1.00 93.88 209 GLU A C 1
ATOM 1619 O O . GLU A 1 209 ? 12.210 -12.435 -7.786 1.00 93.88 209 GLU A O 1
ATOM 1624 N N . VAL A 1 210 ? 10.198 -13.448 -7.699 1.00 89.62 210 VAL A N 1
ATOM 1625 C CA . VAL A 1 210 ? 9.741 -12.871 -6.435 1.00 89.62 210 VAL A CA 1
ATOM 1626 C C . VAL A 1 210 ? 10.267 -13.726 -5.287 1.00 89.62 210 VAL A C 1
ATOM 1628 O O . VAL A 1 210 ? 9.939 -14.907 -5.179 1.00 89.62 210 VAL A O 1
ATOM 1631 N N . ARG A 1 211 ? 11.079 -13.128 -4.415 1.00 82.81 211 ARG A N 1
ATOM 1632 C CA . ARG A 1 211 ? 11.584 -13.765 -3.194 1.00 82.81 211 ARG A CA 1
ATOM 1633 C C . ARG A 1 211 ? 10.546 -13.634 -2.074 1.00 82.81 211 ARG A C 1
ATOM 1635 O O . ARG A 1 211 ? 9.895 -12.596 -1.958 1.00 82.81 211 ARG A O 1
ATOM 1642 N N . GLU A 1 212 ? 10.375 -14.698 -1.288 1.00 69.81 212 GLU A N 1
ATOM 1643 C CA . GLU A 1 212 ? 9.538 -14.702 -0.074 1.00 69.81 212 GLU A CA 1
ATOM 1644 C C . GLU A 1 212 ? 10.233 -14.057 1.127 1.00 69.81 212 GLU A C 1
ATOM 1646 O O . GLU A 1 212 ? 11.462 -14.254 1.286 1.00 69.81 212 GLU A O 1
#

Nearest PDB structures (foldseek):
  8fhl-assembly1_B  TM=5.205E-01  e=3.073E+00  Mus musculus
  4ofk-assembly1_A  TM=4.800E-01  e=3.073E+00  Caenorhabditis elegans
  4ofp-assembly3_C  TM=4.185E-01  e=7.962E+00  Caenorhabditis elegans

Foldseek 3Di:
DVLVVVLVVLVVVVVCCCVVPPVNVVVLVPDDPVVVVVVVCCSNPVVSVVCVVDVCQQPPPWDQDVVVVVVVVPPPQFDDWADDPFKIFGWHADLAGTWGQWIWGHDPRIITIPDRPSQGFAFWKDQVNWTKTWRDDPPDQFIKIKIKFQPQPQHQPKFKDKVNHGFPDKDWDQHPVPSGIIIIGMDTDRHHDQKIWMDINNHTSDMTGTDD

Solvent-accessible surface area (backbone atoms only — not comparable to full-atom values): 11802 Å² total; per-residue (Å²): 117,67,68,60,53,54,52,52,50,53,52,51,50,52,52,47,48,45,70,70,33,64,70,56,35,54,53,59,68,71,48,54,72,68,59,54,48,51,51,49,48,42,60,72,53,48,48,54,53,53,56,66,75,45,60,60,50,42,82,72,46,76,23,81,40,69,63,57,47,52,55,70,73,47,87,80,73,50,79,50,72,42,71,49,88,44,33,32,39,42,31,28,80,49,47,90,46,72,35,42,53,33,42,30,40,53,55,99,78,34,21,25,42,44,56,69,43,78,57,49,55,39,84,24,36,55,51,89,87,31,40,31,23,39,38,73,52,97,90,47,69,27,29,39,37,40,42,37,31,62,84,49,83,81,47,91,89,56,52,55,24,54,72,84,41,63,55,73,44,74,54,72,46,56,29,69,91,76,72,37,66,22,40,38,38,28,36,64,37,75,63,74,67,64,57,49,36,40,26,49,73,84,40,85,73,45,64,32,62,48,55,132